Protein 3IIJ (pdb70)

Nearest PDB structures (foldseek):
  3iim-assembly1_A  TM=1.005E+00  e=6.745E-36  Homo sapiens
  1rkb-assembly1_A  TM=9.953E-01  e=6.250E-35  Homo sapiens
  5jzv-assembly1_A  TM=9.931E-01  e=3.267E-34  Homo sapiens
  1y63-assembly1_A  TM=8.849E-01  e=3.187E-17  Leishmania major strain Friedlin
  4cvn-assembly3_A  TM=8.464E-01  e=2.204E-13  Pyrococcus abyssi GE5

Organism: Homo sapiens (NCBI:txid9606)

Radius of gyration: 16.18 Å; Cα contacts (8 Å, |Δi|>4): 258; chains: 1; bounding box: 42×39×41 Å

Sequence (175 aa):
PEFMLLPNILLTGTPGVGKTTLGKELASKSGLKYINVGDLAREEQLYDGYDEEYDCPILDEDRVVDELDNQMREGGVIVDYHGCDFFPERWFHIVFVLRTDTNVLYERLETRGYNEKKLTDNIQCEIIFQVLYEEEATASYKEEIVHQLPSNKPEELENNVDQQILKWIEQWIKDHNS

Foldseek 3Di:
DPPFAFFEEEEEEFPQLQQVVLQVLLCVVPVFAEEELVVVCVVVVQFDDADDQLGGTHGNLVVSQVVCVVVLVRHRYYYYDHADQSHDQVSHPAYEYEAEDLVQSLVRVVVVVDDPSNSVVRSVCRVVVVSLVRDVVRYPPVRYYYAYRYDVVSSVVSSVVVSVVRVVVRVVRPD

GO terms:
  GO:0004017 AMP kinase activity (F, EXP)
  GO:0005654 nucleoplasm (C, TAS)
  GO:0015949 nucleobase-containing small molecule interconversion (P, TAS)
  GO:0050145 nucleoside monophosphate kinase activity (F, TAS)
  GO:0005515 protein binding (F, IPI)
  GO:0016607 nuclear speck (C, IDA)
  GO:0005654 nucleoplasm (C, IDA)
  GO:0015030 Cajal body (C, IDA)
  GO:0004017 AMP kinase activity (F, IDA)
  GO:0016020 membrane (C, HDA)

CATH classification: 3.40.50.300

Structure (mmCIF, N/CA/C/O backbone):
data_3IIJ
#
_entry.id   3IIJ
#
_cell.length_a   99.144
_cell.length_b   99.144
_cell.length_c   57.838
_cell.angle_alpha   90.00
_cell.angle_beta   90.00
_cell.angle_gamma   120.00
#
_symmetry.space_group_name_H-M   'P 61'
#
loop_
_entity.id
_entity.type
_entity.pdbx_description
1 polymer 'Coilin-interacting nuclear ATPase protein'
2 non-polymer "ADENOSINE-5'-DIPHOSPHATE"
3 non-polymer 'SULFATE ION'
4 water water
#
loop_
_atom_site.group_PDB
_atom_site.id
_atom_site.type_symbol
_atom_site.label_atom_id
_atom_site.label_alt_id
_atom_site.label_comp_id
_atom_site.label_asym_id
_atom_site.label_entity_id
_atom_site.label_seq_id
_atom_site.pdbx_PDB_ins_code
_atom_site.Cartn_x
_atom_site.Cartn_y
_atom_site.Cartn_z
_atom_site.occupancy
_atom_site.B_iso_or_equiv
_atom_site.auth_seq_id
_atom_site.auth_comp_id
_atom_site.auth_asym_id
_atom_site.auth_atom_id
_atom_site.pdbx_PDB_model_num
ATOM 1 N N . PRO A 1 6 ? 12.273 -59.928 4.534 1.00 28.06 -2 PRO A N 1
ATOM 2 C CA . PRO A 1 6 ? 13.152 -59.145 5.398 1.00 28.14 -2 PRO A CA 1
ATOM 3 C C . PRO A 1 6 ? 12.418 -58.036 6.155 1.00 28.05 -2 PRO A C 1
ATOM 4 O O . PRO A 1 6 ? 13.052 -57.265 6.884 1.00 28.24 -2 PRO A O 1
ATOM 8 N N . GLU A 1 7 ? 11.096 -57.973 5.987 1.00 27.78 -1 GLU A N 1
ATOM 9 C CA . GLU A 1 7 ? 10.270 -56.955 6.633 1.00 27.48 -1 GLU A CA 1
ATOM 10 C C . GLU A 1 7 ? 10.436 -56.993 8.156 1.00 26.83 -1 GLU A C 1
ATOM 11 O O . GLU A 1 7 ? 10.426 -58.064 8.770 1.00 27.07 -1 GLU A O 1
ATOM 17 N N . PHE A 1 8 ? 10.614 -55.813 8.744 1.00 25.73 0 PHE A N 1
ATOM 18 C CA . PHE A 1 8 ? 10.814 -55.652 10.191 1.00 24.57 0 PHE A CA 1
ATOM 19 C C . PHE A 1 8 ? 11.999 -56.444 10.775 1.00 23.34 0 PHE A C 1
ATOM 20 O O . PHE A 1 8 ? 11.935 -56.924 11.909 1.00 23.11 0 PHE A O 1
ATOM 28 N N . MET A 1 9 ? 13.068 -56.593 9.992 1.00 21.57 1 MET A N 1
ATOM 29 C CA . MET A 1 9 ? 14.342 -57.073 10.516 1.00 20.01 1 MET A CA 1
ATOM 30 C C . MET A 1 9 ? 15.365 -55.946 10.406 1.00 18.48 1 MET A C 1
ATOM 31 O O . MET A 1 9 ? 15.487 -55.316 9.355 1.00 17.69 1 MET A O 1
ATOM 36 N N . LEU A 1 10 ? 16.076 -55.676 11.496 1.00 16.63 2 LEU A N 1
ATOM 37 C CA . LEU A 1 10 ? 17.224 -54.775 11.441 1.00 15.77 2 LEU A CA 1
ATOM 38 C C . LEU A 1 10 ? 18.328 -55.462 10.669 1.00 14.83 2 LEU A C 1
ATOM 39 O O . LEU A 1 10 ? 18.701 -56.586 10.998 1.00 14.07 2 LEU A O 1
ATOM 44 N N . LEU A 1 11 ? 18.873 -54.772 9.667 1.00 14.60 3 LEU A N 1
ATOM 45 C CA . LEU A 1 11 ? 19.922 -55.340 8.829 1.00 14.24 3 LEU A CA 1
ATOM 46 C C . LEU A 1 11 ? 21.171 -54.460 8.848 1.00 13.97 3 LEU A C 1
ATOM 47 O O . LEU A 1 11 ? 21.054 -53.239 8.975 1.00 13.61 3 LEU A O 1
ATOM 52 N N . PRO A 1 12 ? 22.362 -55.077 8.723 1.00 13.80 4 PRO A N 1
ATOM 53 C CA . PRO A 1 12 ? 23.594 -54.309 8.826 1.00 13.84 4 PRO A CA 1
ATOM 54 C C . PRO A 1 12 ? 23.950 -53.618 7.511 1.00 13.24 4 PRO A C 1
ATOM 55 O O . PRO A 1 12 ? 23.415 -53.976 6.465 1.00 13.46 4 PRO A O 1
ATOM 59 N N . ASN A 1 13 ? 24.840 -52.632 7.584 1.00 12.98 5 ASN A N 1
ATOM 60 C CA . ASN A 1 13 ? 25.487 -52.068 6.402 1.00 12.48 5 ASN A CA 1
ATOM 61 C C . ASN A 1 13 ? 26.968 -52.414 6.385 1.00 12.44 5 ASN A C 1
ATOM 62 O O . ASN A 1 13 ? 27.631 -52.361 7.421 1.00 12.65 5 ASN A O 1
ATOM 67 N N . ILE A 1 14 ? 27.478 -52.734 5.202 1.00 11.76 6 ILE A N 1
ATOM 68 C CA . ILE A 1 14 ? 28.856 -53.215 5.021 1.00 11.79 6 ILE A CA 1
ATOM 69 C C . ILE A 1 14 ? 29.543 -52.344 3.989 1.00 11.66 6 ILE A C 1
ATOM 70 O O . ILE A 1 14 ? 28.964 -52.071 2.937 1.00 12.14 6 ILE A O 1
ATOM 75 N N . LEU A 1 15 ? 30.769 -51.907 4.286 1.00 11.15 7 LEU A N 1
ATOM 76 C CA . LEU A 1 15 ? 31.579 -51.202 3.301 1.00 11.74 7 LEU A CA 1
ATOM 77 C C . LEU A 1 15 ? 32.649 -52.132 2.769 1.00 12.13 7 LEU A C 1
ATOM 78 O O . LEU A 1 15 ? 33.346 -52.783 3.540 1.00 12.84 7 LEU A O 1
ATOM 83 N N . LEU A 1 16 ? 32.753 -52.201 1.445 1.00 11.98 8 LEU A N 1
ATOM 84 C CA . LEU A 1 16 ? 33.856 -52.902 0.782 1.00 11.77 8 LEU A CA 1
ATOM 85 C C . LEU A 1 16 ? 34.692 -51.832 0.132 1.00 12.28 8 LEU A C 1
ATOM 86 O O . LEU A 1 16 ? 34.220 -51.112 -0.762 1.00 12.39 8 LEU A O 1
ATOM 91 N N . THR A 1 17 ? 35.928 -51.702 0.602 1.00 11.54 9 THR A N 1
ATOM 92 C CA . THR A 1 17 ? 36.835 -50.721 0.026 1.00 12.58 9 THR A CA 1
ATOM 93 C C . THR A 1 17 ? 38.176 -51.364 -0.338 1.00 12.30 9 THR A C 1
ATOM 94 O O . THR A 1 17 ? 38.350 -52.577 -0.191 1.00 13.21 9 THR A O 1
ATOM 98 N N . GLY A 1 18 ? 39.086 -50.563 -0.876 1.00 12.88 10 GLY A N 1
ATOM 99 C CA . GLY A 1 18 ? 40.333 -51.090 -1.418 1.00 12.60 10 GLY A CA 1
ATOM 100 C C . GLY A 1 18 ? 40.574 -50.531 -2.799 1.00 12.56 10 GLY A C 1
ATOM 101 O O . GLY A 1 18 ? 39.664 -49.997 -3.443 1.00 12.42 10 GLY A O 1
ATOM 102 N N . THR A 1 19 ? 41.816 -50.666 -3.251 1.00 12.77 11 THR A N 1
ATOM 103 C CA . THR A 1 19 ? 42.273 -50.161 -4.540 1.00 12.61 11 THR A CA 1
ATOM 104 C C . THR A 1 19 ? 41.414 -50.712 -5.688 1.00 12.99 11 THR A C 1
ATOM 105 O O . THR A 1 19 ? 40.944 -51.856 -5.618 1.00 12.78 11 THR A O 1
ATOM 109 N N . PRO A 1 20 ? 41.191 -49.905 -6.746 1.00 13.18 12 PRO A N 1
ATOM 110 C CA . PRO A 1 20 ? 40.528 -50.481 -7.915 1.00 13.76 12 PRO A CA 1
ATOM 111 C C . PRO A 1 20 ? 41.229 -51.754 -8.374 1.00 13.75 12 PRO A C 1
ATOM 112 O O . PRO A 1 20 ? 42.472 -51.817 -8.366 1.00 13.54 12 PRO A O 1
ATOM 116 N N . GLY A 1 21 ? 40.432 -52.766 -8.720 1.00 13.70 13 GLY A N 1
ATOM 117 C CA . GLY A 1 21 ? 40.948 -54.055 -9.184 1.00 13.41 13 GLY A CA 1
ATOM 118 C C . GLY A 1 21 ? 41.068 -55.169 -8.157 1.00 13.98 13 GLY A C 1
ATOM 119 O O . GLY A 1 21 ? 41.287 -56.327 -8.536 1.00 14.39 13 GLY A O 1
ATOM 120 N N . VAL A 1 22 ? 40.938 -54.843 -6.865 1.00 13.38 14 VAL A N 1
ATOM 121 C CA . VAL A 1 22 ? 41.126 -55.861 -5.814 1.00 13.55 14 VAL A CA 1
ATOM 122 C C . VAL A 1 22 ? 40.007 -56.902 -5.726 1.00 13.74 14 VAL A C 1
ATOM 123 O O . VAL A 1 22 ? 40.235 -58.004 -5.237 1.00 14.15 14 VAL A O 1
ATOM 127 N N . GLY A 1 23 ? 38.808 -56.543 -6.180 1.00 13.52 15 GLY A N 1
ATOM 128 C CA . GLY A 1 23 ? 37.694 -57.490 -6.221 1.00 13.50 15 GLY A CA 1
ATOM 129 C C . GLY A 1 23 ? 36.430 -57.078 -5.492 1.00 13.48 15 GLY A C 1
ATOM 130 O O . GLY A 1 23 ? 35.606 -57.933 -5.143 1.00 13.30 15 GLY A O 1
ATOM 131 N N . LYS A 1 24 ? 36.268 -55.780 -5.245 1.00 13.23 16 LYS A N 1
ATOM 132 C CA . LYS A 1 24 ? 35.115 -55.295 -4.475 1.00 13.26 16 LYS A CA 1
ATOM 133 C C . LYS A 1 24 ? 33.765 -55.597 -5.147 1.00 13.34 16 LYS A C 1
ATOM 134 O O . LYS A 1 24 ? 32.833 -56.057 -4.494 1.00 13.04 16 LYS A O 1
ATOM 140 N N . THR A 1 25 ? 33.662 -55.330 -6.443 1.00 13.38 17 THR A N 1
ATOM 141 C CA . THR A 1 25 ? 32.392 -55.521 -7.152 1.00 13.77 17 THR A CA 1
ATOM 142 C C . THR A 1 25 ? 32.030 -57.001 -7.231 1.00 13.99 17 THR A C 1
ATOM 143 O O . THR A 1 25 ? 30.872 -57.387 -6.995 1.00 13.89 17 THR A O 1
ATOM 147 N N . THR A 1 26 ? 33.030 -57.828 -7.529 1.00 14.00 18 THR A N 1
ATOM 148 C CA . THR A 1 26 ? 32.836 -59.274 -7.583 1.00 14.52 18 THR A CA 1
ATOM 149 C C . THR A 1 26 ? 32.287 -59.799 -6.258 1.00 14.35 18 THR A C 1
ATOM 150 O O . THR A 1 26 ? 31.289 -60.534 -6.230 1.00 14.32 18 THR A O 1
ATOM 154 N N . LEU A 1 27 ? 32.929 -59.395 -5.163 1.00 14.03 19 LEU A N 1
ATOM 155 C CA . LEU A 1 27 ? 32.522 -59.831 -3.838 1.00 14.10 19 LEU A CA 1
ATOM 156 C C . LEU A 1 27 ? 31.159 -59.271 -3.440 1.00 14.32 19 LEU A C 1
ATOM 157 O O . LEU A 1 27 ? 30.302 -60.008 -2.933 1.00 14.28 19 LEU A O 1
ATOM 162 N N . GLY A 1 28 ? 30.961 -57.978 -3.669 1.00 14.49 20 GLY A N 1
ATOM 163 C CA . GLY A 1 28 ? 29.706 -57.316 -3.290 1.00 15.66 20 GLY A CA 1
ATOM 164 C C . GLY A 1 28 ? 28.489 -57.889 -3.993 1.00 16.03 20 GLY A C 1
ATOM 165 O O . GLY A 1 28 ? 27.434 -58.056 -3.379 1.00 15.72 20 GLY A O 1
ATOM 166 N N . LYS A 1 29 ? 28.628 -58.178 -5.287 1.00 17.10 21 LYS A N 1
ATOM 167 C CA . LYS A 1 29 ? 27.511 -58.729 -6.064 1.00 17.85 21 LYS A CA 1
ATOM 168 C C . LYS A 1 29 ? 27.173 -60.146 -5.624 1.00 18.56 21 LYS A C 1
ATOM 169 O O . LYS A 1 29 ? 25.996 -60.522 -5.575 1.00 18.88 21 LYS A O 1
ATOM 175 N N . GLU A 1 30 ? 28.202 -60.923 -5.293 1.00 19.21 22 GLU A N 1
ATOM 176 C CA . GLU A 1 30 ? 27.995 -62.271 -4.790 1.00 19.91 22 GLU A CA 1
ATOM 177 C C . GLU A 1 30 ? 27.318 -62.231 -3.414 1.00 20.00 22 GLU A C 1
ATOM 178 O O . GLU A 1 30 ? 26.345 -62.958 -3.172 1.00 19.95 22 GLU A O 1
ATOM 184 N N . LEU A 1 31 ? 27.797 -61.346 -2.538 1.00 19.82 23 LEU A N 1
ATOM 185 C CA . LEU A 1 31 ? 27.177 -61.142 -1.230 1.00 19.78 23 LEU A CA 1
ATOM 186 C C . LEU A 1 31 ? 25.712 -60.747 -1.319 1.00 19.66 23 LEU A C 1
ATOM 187 O O . LEU A 1 31 ? 24.887 -61.287 -0.573 1.00 20.13 23 LEU A O 1
ATOM 192 N N . ALA A 1 32 ? 25.386 -59.828 -2.231 1.00 19.29 24 ALA A N 1
ATOM 193 C CA . ALA A 1 32 ? 23.998 -59.386 -2.427 1.00 19.42 24 ALA A CA 1
ATOM 194 C C . ALA A 1 32 ? 23.094 -60.536 -2.868 1.00 19.51 24 ALA A C 1
ATOM 195 O O . ALA A 1 32 ? 21.991 -60.718 -2.337 1.00 19.77 24 ALA A O 1
ATOM 197 N N . SER A 1 33 ? 23.565 -61.318 -3.836 1.00 19.54 25 SER A N 1
ATOM 198 C CA . SER A 1 33 ? 22.792 -62.457 -4.336 1.00 19.70 25 SER A CA 1
ATOM 199 C C . SER A 1 33 ? 22.514 -63.470 -3.231 1.00 19.53 25 SER A C 1
ATOM 200 O O . SER A 1 33 ? 21.423 -64.056 -3.161 1.00 19.32 25 SER A O 1
ATOM 204 N N . LYS A 1 34 ? 23.504 -63.662 -2.366 1.00 19.07 26 LYS A N 1
ATOM 205 C CA . LYS A 1 34 ? 23.469 -64.735 -1.381 1.00 19.51 26 LYS A CA 1
ATOM 206 C C . LYS A 1 34 ? 22.937 -64.309 -0.013 1.00 19.99 26 LYS A C 1
ATOM 207 O O . LYS A 1 34 ? 22.807 -65.143 0.883 1.00 20.60 26 LYS A O 1
ATOM 213 N N . SER A 1 35 ? 22.616 -63.022 0.138 1.00 19.75 27 SER A N 1
ATOM 214 C CA . SER A 1 35 ? 22.096 -62.497 1.410 1.00 19.56 27 SER A CA 1
ATOM 215 C C . SER A 1 35 ? 20.788 -61.726 1.262 1.00 19.39 27 SER A C 1
ATOM 216 O O . SER A 1 35 ? 20.067 -61.530 2.240 1.00 19.69 27 SER A O 1
ATOM 219 N N . GLY A 1 36 ? 20.505 -61.264 0.049 1.00 19.33 28 GLY A N 1
ATOM 220 C CA . GLY A 1 36 ? 19.360 -60.394 -0.194 1.00 19.60 28 GLY A CA 1
ATOM 221 C C . GLY A 1 36 ? 19.610 -58.941 0.191 1.00 19.58 28 GLY A C 1
ATOM 222 O O . GLY A 1 36 ? 18.724 -58.097 0.036 1.00 19.47 28 GLY A O 1
ATOM 223 N N . LEU A 1 37 ? 20.807 -58.633 0.695 1.00 19.75 29 LEU A N 1
ATOM 224 C CA . LEU A 1 37 ? 21.153 -57.234 0.967 1.00 19.78 29 LEU A CA 1
ATOM 225 C C . LEU A 1 37 ? 21.319 -56.525 -0.364 1.00 19.44 29 LEU A C 1
ATOM 226 O O . LEU A 1 37 ? 21.534 -57.175 -1.394 1.00 19.64 29 LEU A O 1
ATOM 231 N N . LYS A 1 38 ? 21.179 -55.205 -0.348 1.00 19.19 30 LYS A N 1
ATOM 232 C CA . LYS A 1 38 ? 21.269 -54.404 -1.559 1.00 19.30 30 LYS A CA 1
ATOM 233 C C . LYS A 1 38 ? 22.713 -54.028 -1.830 1.00 18.93 30 LYS A C 1
ATOM 234 O O . LYS A 1 38 ? 23.390 -53.523 -0.945 1.00 18.78 30 LYS A O 1
ATOM 240 N N . TYR A 1 39 ? 23.172 -54.279 -3.052 1.00 18.01 31 TYR A N 1
ATOM 241 C CA . TYR A 1 39 ? 24.522 -53.909 -3.433 1.00 17.78 31 TYR A CA 1
ATOM 242 C C . TYR A 1 39 ? 24.506 -52.562 -4.139 1.00 17.72 31 TYR A C 1
ATOM 243 O O . TYR A 1 39 ? 23.695 -52.338 -5.058 1.00 17.33 31 TYR A O 1
ATOM 252 N N . ILE A 1 40 ? 25.402 -51.671 -3.719 1.00 17.46 32 ILE A N 1
ATOM 253 C CA . ILE A 1 40 ? 25.555 -50.379 -4.370 1.00 17.75 32 ILE A CA 1
ATOM 254 C C . ILE A 1 40 ? 27.009 -50.135 -4.769 1.00 17.71 32 ILE A C 1
ATOM 255 O O . ILE A 1 40 ? 27.903 -50.083 -3.919 1.00 18.04 32 ILE A O 1
ATOM 260 N N . ASN A 1 41 ? 27.224 -49.984 -6.074 1.00 17.70 33 ASN A N 1
ATOM 261 C CA . ASN A 1 41 ? 28.515 -49.556 -6.598 1.00 17.31 33 ASN A CA 1
ATOM 262 C C . ASN A 1 41 ? 28.486 -48.033 -6.671 1.00 17.67 33 ASN A C 1
ATOM 263 O O . ASN A 1 41 ? 27.693 -47.458 -7.424 1.00 17.29 33 ASN A O 1
ATOM 268 N N . VAL A 1 42 ? 29.326 -47.376 -5.873 1.00 17.01 34 VAL A N 1
ATOM 269 C CA . VAL A 1 42 ? 29.263 -45.915 -5.745 1.00 17.36 34 VAL A CA 1
ATOM 270 C C . VAL A 1 42 ? 29.601 -45.222 -7.064 1.00 17.73 34 VAL A C 1
ATOM 271 O O . VAL A 1 42 ? 28.945 -44.245 -7.444 1.00 17.47 34 VAL A O 1
ATOM 275 N N . GLY A 1 43 ? 30.606 -45.739 -7.770 1.00 17.78 35 GLY A N 1
ATOM 276 C CA . GLY A 1 43 ? 30.944 -45.207 -9.095 1.00 18.32 35 GLY A CA 1
ATOM 277 C C . GLY A 1 43 ? 29.779 -45.313 -10.070 1.00 18.50 35 GLY A C 1
ATOM 278 O O . GLY A 1 43 ? 29.475 -44.362 -10.800 1.00 19.24 35 GLY A O 1
ATOM 279 N N . ASP A 1 44 ? 29.112 -46.464 -10.072 1.00 18.59 36 ASP A N 1
ATOM 280 C CA . ASP A 1 44 ? 27.959 -46.680 -10.948 1.00 18.55 36 ASP A CA 1
ATOM 281 C C . ASP A 1 44 ? 26.804 -45.764 -10.577 1.00 18.40 36 ASP A C 1
ATOM 282 O O . ASP A 1 44 ? 26.113 -45.247 -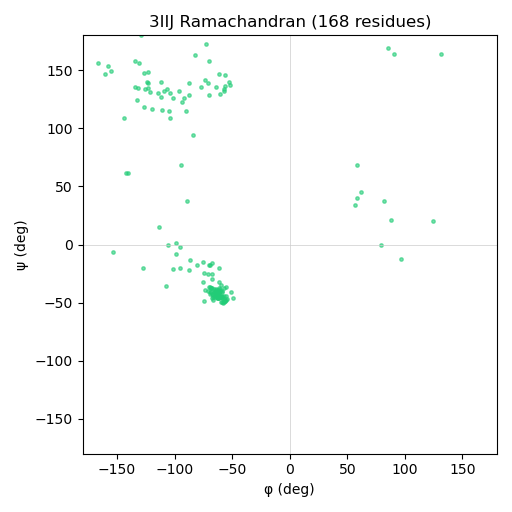11.446 1.00 18.02 36 ASP A O 1
ATOM 287 N N . LEU A 1 45 ? 26.591 -45.579 -9.275 1.00 18.27 37 LEU A N 1
ATOM 288 C CA . LEU A 1 45 ? 25.539 -44.696 -8.777 1.00 18.79 37 LEU A CA 1
ATOM 289 C C . LEU A 1 45 ? 25.779 -43.256 -9.203 1.00 18.87 37 LEU A C 1
ATOM 290 O O . LEU A 1 45 ? 24.857 -42.572 -9.657 1.00 19.65 37 LEU A O 1
ATOM 295 N N . ALA A 1 46 ? 27.018 -42.797 -9.068 1.00 18.94 38 ALA A N 1
ATOM 296 C CA . ALA A 1 46 ? 27.379 -41.448 -9.479 1.00 19.56 38 ALA A CA 1
ATOM 297 C C . ALA A 1 46 ? 27.159 -41.254 -10.979 1.00 19.98 38 ALA A C 1
ATOM 298 O O . ALA A 1 46 ? 26.723 -40.182 -11.408 1.00 20.45 38 ALA A O 1
ATOM 300 N N . ARG A 1 47 ? 27.447 -42.294 -11.761 1.00 20.18 39 ARG A N 1
ATOM 301 C CA . ARG A 1 47 ? 27.246 -42.271 -13.218 1.00 21.19 39 ARG A CA 1
ATOM 302 C C . ARG A 1 47 ? 25.756 -42.187 -13.554 1.00 21.44 39 ARG A C 1
ATOM 303 O O . ARG A 1 47 ? 25.337 -41.361 -14.382 1.00 21.01 39 ARG A O 1
ATOM 311 N N . GLU A 1 48 ? 24.968 -43.041 -12.908 1.00 21.68 40 GLU A N 1
ATOM 312 C CA . GLU A 1 48 ? 23.524 -43.116 -13.157 1.00 22.60 40 GLU A CA 1
ATOM 313 C C . GLU A 1 48 ? 22.796 -41.833 -12.759 1.00 22.69 40 GLU A C 1
ATOM 314 O O . GLU A 1 48 ? 21.891 -41.365 -13.473 1.00 22.52 40 GLU A O 1
ATOM 320 N N . GLU A 1 49 ? 23.195 -41.267 -11.625 1.00 22.66 41 GLU A N 1
ATOM 321 C CA . GLU A 1 49 ? 22.532 -40.088 -11.070 1.00 23.09 41 GLU A CA 1
ATOM 322 C C . GLU A 1 49 ? 23.274 -38.788 -11.395 1.00 23.03 41 GLU A C 1
ATOM 323 O O . GLU A 1 49 ? 22.832 -37.701 -11.006 1.00 23.43 41 GLU A O 1
ATOM 329 N N . GLN A 1 50 ? 24.377 -38.916 -12.134 1.00 23.01 42 GLN A N 1
ATOM 330 C CA . GLN A 1 50 ? 25.139 -37.771 -12.654 1.00 22.95 42 GLN A CA 1
ATOM 331 C C . GLN A 1 50 ? 25.703 -36.908 -11.522 1.00 22.91 42 GLN A C 1
ATOM 332 O O . GLN A 1 50 ? 25.646 -35.675 -11.570 1.00 23.36 42 GLN A O 1
ATOM 338 N N . LEU A 1 51 ? 26.280 -37.565 -10.517 1.00 22.46 43 LEU A N 1
ATOM 339 C CA . LEU A 1 51 ? 26.775 -36.873 -9.329 1.00 22.47 43 LEU A CA 1
ATOM 340 C C . LEU A 1 51 ? 28.257 -36.543 -9.463 1.00 22.62 43 LEU A C 1
ATOM 341 O O . LEU A 1 51 ? 29.108 -37.096 -8.754 1.00 23.42 43 LEU A O 1
ATOM 346 N N . TYR A 1 52 ? 28.559 -35.634 -10.379 1.00 23.02 44 TYR A N 1
ATOM 347 C CA . TYR A 1 52 ? 29.931 -35.209 -10.610 1.00 23.28 44 TYR A CA 1
ATOM 348 C C . TYR A 1 52 ? 30.023 -33.697 -10.521 1.00 23.34 44 TYR A C 1
ATOM 349 O O . TYR A 1 52 ? 29.070 -32.991 -10.869 1.00 22.25 44 TYR A O 1
ATOM 358 N N . ASP A 1 53 ? 31.170 -33.211 -10.058 1.00 23.58 45 ASP A N 1
ATOM 359 C CA . ASP A 1 53 ? 31.462 -31.783 -10.059 1.00 24.68 45 ASP A CA 1
ATOM 360 C C . ASP A 1 53 ? 32.945 -31.565 -10.352 1.00 25.37 45 ASP A C 1
ATOM 361 O O . ASP A 1 53 ? 33.807 -31.848 -9.514 1.00 25.40 45 ASP A O 1
ATOM 366 N N . GLY A 1 54 ? 33.232 -31.055 -11.545 1.00 26.06 46 GLY A N 1
ATOM 367 C CA . GLY A 1 54 ? 34.597 -30.769 -11.956 1.00 26.95 46 GLY A CA 1
ATOM 368 C C . GLY A 1 54 ? 35.264 -31.935 -12.656 1.00 27.72 46 GLY A C 1
ATOM 369 O O . GLY A 1 54 ? 34.789 -33.071 -12.587 1.00 27.43 46 GLY A O 1
ATOM 370 N N . TYR A 1 55 ? 36.365 -31.632 -13.338 1.00 28.50 47 TYR A N 1
ATOM 371 C CA . TYR A 1 55 ? 37.175 -32.617 -14.049 1.00 29.62 47 TYR A CA 1
ATOM 372 C C . TYR A 1 55 ? 38.613 -32.547 -13.547 1.00 30.02 47 TYR A C 1
ATOM 373 O O . TYR A 1 55 ? 39.145 -31.455 -13.319 1.00 30.28 47 TYR A O 1
ATOM 382 N N . ASP A 1 56 ? 39.240 -33.710 -13.381 1.00 30.71 48 ASP A N 1
ATOM 383 C CA . ASP A 1 56 ? 40.634 -33.783 -12.943 1.00 31.12 48 ASP A CA 1
ATOM 384 C C . ASP A 1 56 ? 41.575 -33.873 -14.144 1.00 31.43 48 ASP A C 1
ATOM 385 O O . ASP A 1 56 ? 41.465 -34.788 -14.964 1.00 31.42 48 ASP A O 1
ATOM 390 N N . GLU A 1 57 ? 42.502 -32.920 -14.228 1.00 31.79 49 GLU A N 1
ATOM 391 C CA . GLU A 1 57 ? 43.416 -32.801 -15.367 1.00 32.21 49 GLU A CA 1
ATOM 392 C C . GLU A 1 57 ? 44.456 -33.925 -15.454 1.00 32.42 49 GLU A C 1
ATOM 393 O O . GLU A 1 57 ? 44.758 -34.411 -16.548 1.00 32.41 49 GLU A O 1
ATOM 399 N N . GLU A 1 58 ? 45.002 -34.323 -14.305 1.00 32.63 50 GLU A N 1
ATOM 400 C CA . GLU A 1 58 ? 46.097 -35.295 -14.254 1.00 32.77 50 GLU A CA 1
ATOM 401 C C . GLU A 1 58 ? 45.646 -36.734 -14.528 1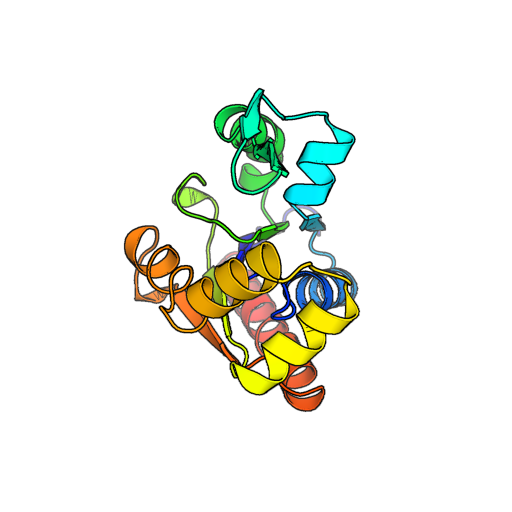.00 32.85 50 GLU A C 1
ATOM 402 O O . GLU A 1 58 ? 46.261 -37.436 -15.336 1.00 32.86 50 GLU A O 1
ATOM 408 N N . TYR A 1 59 ? 44.582 -37.162 -13.850 1.00 32.92 51 TYR A N 1
ATOM 409 C CA . TYR A 1 59 ? 44.077 -38.533 -13.960 1.00 33.01 51 TYR A CA 1
ATOM 410 C C . TYR A 1 59 ? 43.088 -38.715 -15.117 1.00 32.75 51 TYR A C 1
ATOM 411 O O . TYR A 1 59 ? 42.769 -39.848 -15.490 1.00 32.79 51 TYR A O 1
ATOM 420 N N . ASP A 1 60 ? 42.614 -37.598 -15.673 1.00 32.32 52 ASP A N 1
ATOM 421 C CA . ASP A 1 60 ? 41.617 -37.582 -16.755 1.00 31.87 52 ASP A CA 1
ATOM 422 C C . ASP A 1 60 ? 40.314 -38.286 -16.371 1.00 31.58 52 ASP A C 1
ATOM 423 O O . ASP A 1 60 ? 39.982 -39.347 -16.909 1.00 31.66 52 ASP A O 1
ATOM 428 N N . CYS A 1 61 ? 39.584 -37.681 -15.437 1.00 31.12 53 CYS A N 1
ATOM 429 C CA . CYS A 1 61 ? 38.326 -38.233 -14.943 1.00 30.60 53 CYS A CA 1
ATOM 430 C C . CYS A 1 61 ? 37.476 -37.158 -14.273 1.00 29.82 53 CYS A C 1
ATOM 431 O O . CYS A 1 61 ? 38.019 -36.233 -13.660 1.00 29.87 53 CYS A O 1
ATOM 434 N N . PRO A 1 62 ? 36.140 -37.274 -14.391 1.00 28.96 54 PRO A N 1
ATOM 435 C CA . PRO A 1 62 ? 35.236 -36.412 -13.626 1.00 28.28 54 PRO A CA 1
ATOM 436 C C . PRO A 1 62 ? 35.421 -36.626 -12.126 1.00 27.57 54 PRO A C 1
ATOM 437 O O . PRO A 1 62 ? 35.733 -37.737 -11.690 1.00 27.62 54 PRO A O 1
ATOM 441 N N . ILE A 1 63 ? 35.253 -35.559 -11.353 1.00 26.72 55 ILE A N 1
ATOM 442 C CA . ILE A 1 63 ? 35.427 -35.617 -9.909 1.00 25.79 55 ILE A CA 1
ATOM 443 C C . ILE A 1 63 ? 34.083 -35.916 -9.246 1.00 24.96 55 ILE A C 1
ATOM 444 O O . ILE A 1 63 ? 33.085 -35.222 -9.484 1.00 24.47 55 ILE A O 1
ATOM 449 N N . LEU A 1 64 ? 34.073 -36.966 -8.429 1.00 24.00 56 LEU A N 1
ATOM 450 C CA . LEU A 1 64 ? 32.896 -37.375 -7.676 1.00 23.36 56 LEU A CA 1
ATOM 451 C C . LEU A 1 64 ? 32.461 -36.264 -6.730 1.00 23.19 56 LEU A C 1
ATOM 452 O O . LEU A 1 64 ? 33.278 -35.714 -5.983 1.00 23.29 56 LEU A O 1
ATOM 457 N N . ASP A 1 65 ? 31.176 -35.932 -6.787 1.00 22.66 57 ASP A N 1
ATOM 458 C CA . ASP A 1 65 ? 30.578 -34.965 -5.876 1.00 22.67 57 ASP A CA 1
ATOM 459 C C . ASP A 1 65 ? 30.206 -35.715 -4.605 1.00 22.67 57 ASP A C 1
ATOM 460 O O . ASP A 1 65 ? 29.136 -36.322 -4.512 1.00 22.51 57 ASP A O 1
ATOM 465 N N . GLU A 1 66 ? 31.109 -35.681 -3.630 1.00 22.64 58 GLU A N 1
ATOM 466 C CA . GLU A 1 66 ? 30.960 -36.511 -2.436 1.00 23.18 58 GLU A CA 1
ATOM 467 C C . GLU A 1 66 ? 29.726 -36.164 -1.607 1.00 23.49 58 GLU A C 1
ATOM 468 O O . GLU A 1 66 ? 29.033 -37.063 -1.121 1.00 23.23 58 GLU A O 1
ATOM 474 N N . ASP A 1 67 ? 29.451 -34.868 -1.461 1.00 23.44 59 ASP A N 1
ATOM 475 C CA . ASP A 1 67 ? 28.297 -34.422 -0.680 1.00 23.64 59 ASP A CA 1
ATOM 476 C C . ASP A 1 67 ? 26.999 -34.935 -1.291 1.00 23.14 59 ASP A C 1
ATOM 477 O O . ASP A 1 67 ? 26.107 -35.388 -0.574 1.00 23.02 59 ASP A O 1
ATOM 482 N N . ARG A 1 68 ? 26.908 -34.877 -2.618 1.00 22.71 60 ARG A N 1
ATOM 483 C CA . ARG A 1 68 ? 25.708 -35.336 -3.316 1.00 22.41 60 ARG A CA 1
ATOM 484 C C . ARG A 1 68 ? 25.552 -36.853 -3.257 1.00 21.93 60 ARG A C 1
ATOM 485 O O . ARG A 1 68 ? 24.433 -37.349 -3.162 1.00 21.80 60 ARG A O 1
ATOM 493 N N . VAL A 1 69 ? 26.667 -37.583 -3.317 1.00 21.60 61 VAL A N 1
ATOM 494 C CA . VAL A 1 69 ? 26.638 -39.043 -3.121 1.00 21.75 61 VAL A CA 1
ATOM 495 C C . VAL A 1 69 ? 26.094 -39.396 -1.736 1.00 21.33 61 VAL A C 1
ATOM 496 O O . VAL A 1 69 ? 25.246 -40.287 -1.604 1.00 21.38 61 VAL A O 1
ATOM 500 N N . VAL A 1 70 ? 26.573 -38.693 -0.711 1.00 20.85 62 VAL A N 1
ATOM 501 C CA . VAL A 1 70 ? 26.103 -38.929 0.659 1.00 20.98 62 VAL A CA 1
ATOM 502 C C . VAL A 1 70 ? 24.605 -38.623 0.763 1.00 21.05 62 VAL A C 1
ATOM 503 O O . VAL A 1 70 ? 23.842 -39.416 1.327 1.00 21.03 62 VAL A O 1
ATOM 507 N N . ASP A 1 71 ? 24.186 -37.491 0.194 1.00 21.23 63 ASP A N 1
ATOM 508 C CA . ASP A 1 71 ? 22.770 -37.119 0.188 1.00 21.82 63 ASP A CA 1
ATOM 509 C C . ASP A 1 71 ? 21.913 -38.152 -0.543 1.00 21.69 63 ASP A C 1
ATOM 510 O O . ASP A 1 71 ? 20.812 -38.474 -0.097 1.00 21.78 63 ASP A O 1
ATOM 515 N N . GLU A 1 72 ? 22.429 -38.672 -1.655 1.00 21.44 64 GLU A N 1
ATOM 516 C CA . GLU A 1 72 ? 21.696 -39.634 -2.476 1.00 21.55 64 GLU A CA 1
ATOM 517 C C . GLU A 1 72 ? 21.405 -40.921 -1.704 1.00 21.42 64 GLU A C 1
ATOM 518 O O . GLU A 1 72 ? 20.326 -41.500 -1.828 1.00 21.20 64 GLU A O 1
ATOM 524 N N . LEU A 1 73 ? 22.377 -41.347 -0.902 1.00 21.56 65 LEU A N 1
ATOM 525 C CA . LEU A 1 73 ? 22.336 -42.655 -0.248 1.00 21.70 65 LEU A CA 1
ATOM 526 C C . LEU A 1 73 ? 21.796 -42.657 1.167 1.00 21.95 65 LEU A C 1
ATOM 527 O O . LEU A 1 73 ? 21.404 -43.710 1.673 1.00 21.39 65 LEU A O 1
ATOM 532 N N . ASP A 1 74 ? 21.798 -41.496 1.813 1.00 22.06 66 ASP A N 1
ATOM 533 C CA . ASP A 1 74 ? 21.597 -41.454 3.261 1.00 22.77 66 ASP A CA 1
ATOM 534 C C . ASP A 1 74 ? 20.312 -42.132 3.743 1.00 22.65 66 ASP A C 1
ATOM 535 O O . ASP A 1 74 ? 20.345 -42.882 4.715 1.00 22.56 66 ASP A O 1
ATOM 540 N N . ASN A 1 75 ? 19.196 -41.884 3.062 1.00 23.03 67 ASN A N 1
ATOM 541 C CA . ASN A 1 75 ? 17.909 -42.459 3.472 1.00 23.45 67 ASN A CA 1
ATOM 542 C C . ASN A 1 75 ? 17.958 -43.985 3.466 1.00 23.10 67 ASN A C 1
ATOM 543 O O . ASN A 1 75 ? 17.519 -44.644 4.415 1.00 23.25 67 ASN A O 1
ATOM 548 N N . GLN A 1 76 ? 18.522 -44.534 2.399 1.00 22.48 68 GLN A N 1
ATOM 549 C CA . GLN A 1 76 ? 18.662 -45.973 2.256 1.00 22.09 68 GLN A CA 1
ATOM 550 C C . GLN A 1 76 ? 19.608 -46.556 3.303 1.00 21.06 68 GLN A C 1
ATOM 551 O O . GLN A 1 76 ? 19.355 -47.634 3.846 1.00 20.89 68 GLN A O 1
ATOM 557 N N . MET A 1 77 ? 20.704 -45.852 3.576 1.00 20.37 69 MET A N 1
ATOM 558 C CA . MET A 1 77 ? 21.653 -46.326 4.581 1.00 19.73 69 MET A CA 1
ATOM 559 C C . MET A 1 77 ? 21.009 -46.357 5.964 1.00 19.87 69 MET A C 1
ATOM 560 O O . MET A 1 77 ? 21.254 -47.272 6.744 1.00 19.20 69 MET A O 1
ATOM 565 N N . ARG A 1 78 ? 20.172 -45.363 6.257 1.00 20.47 70 ARG A N 1
ATOM 566 C CA . ARG A 1 78 ? 19.491 -45.314 7.552 1.00 21.20 70 ARG A CA 1
ATOM 567 C C . ARG A 1 78 ? 18.594 -46.529 7.760 1.00 21.13 70 ARG A C 1
ATOM 568 O O . ARG A 1 78 ? 18.429 -47.009 8.886 1.00 21.72 70 ARG A O 1
ATOM 576 N N . GLU A 1 79 ? 18.032 -47.035 6.667 1.00 20.85 71 GLU A N 1
ATOM 577 C CA . GLU A 1 79 ? 17.126 -48.178 6.733 1.00 21.11 71 GLU A CA 1
ATOM 578 C C . GLU A 1 79 ? 17.863 -49.507 6.838 1.00 20.15 71 GLU A C 1
ATOM 579 O O . GLU A 1 79 ? 17.276 -50.521 7.217 1.00 19.60 71 GLU A O 1
ATOM 585 N N . GLY A 1 80 ? 19.151 -49.502 6.496 1.00 19.24 72 GLY A N 1
ATOM 586 C CA . GLY A 1 80 ? 19.999 -50.673 6.704 1.00 18.49 72 GLY A CA 1
ATOM 587 C C . GLY A 1 80 ? 19.937 -51.692 5.584 1.00 17.75 72 GLY A C 1
ATOM 588 O O . GLY A 1 80 ? 19.077 -51.617 4.703 1.00 18.10 72 GLY A O 1
ATOM 589 N N . GLY A 1 81 ? 20.859 -52.651 5.627 1.00 16.75 73 GLY A N 1
ATOM 590 C CA . GLY A 1 81 ? 20.877 -53.761 4.678 1.00 16.15 73 GLY A CA 1
ATOM 591 C C . GLY A 1 81 ? 21.515 -53.423 3.348 1.00 15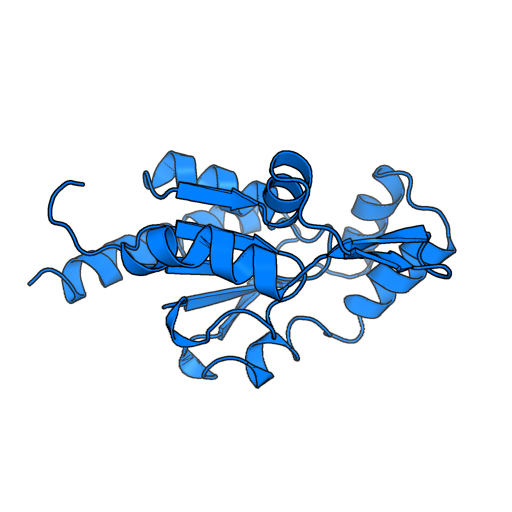.64 73 GLY A C 1
ATOM 592 O O . GLY A 1 81 ? 21.059 -53.899 2.301 1.00 15.56 73 GLY A O 1
ATOM 593 N N . VAL A 1 82 ? 22.575 -52.612 3.385 1.00 14.86 74 VAL A N 1
ATOM 594 C CA . VAL A 1 82 ? 23.242 -52.161 2.161 1.00 14.33 74 VAL A CA 1
ATOM 595 C C . VAL A 1 82 ? 24.729 -52.522 2.171 1.00 14.80 74 VAL A C 1
ATOM 596 O O . VAL A 1 82 ? 25.418 -52.316 3.177 1.00 14.66 74 VAL A O 1
ATOM 600 N N . ILE A 1 83 ? 25.200 -53.057 1.043 1.00 14.53 75 ILE A N 1
ATOM 601 C CA . ILE A 1 83 ? 26.618 -53.328 0.816 1.00 14.48 75 ILE A CA 1
ATOM 602 C C . ILE A 1 83 ? 27.120 -52.263 -0.143 1.00 14.36 75 ILE A C 1
ATOM 603 O O . ILE A 1 83 ? 26.666 -52.196 -1.293 1.00 15.08 75 ILE A O 1
ATOM 608 N N . VAL A 1 84 ? 28.033 -51.418 0.341 1.00 13.38 76 VAL A N 1
ATOM 609 C CA . VAL A 1 84 ? 28.529 -50.288 -0.448 1.00 13.11 76 VAL A CA 1
ATOM 610 C C . VAL A 1 84 ? 29.942 -50.600 -0.913 1.00 13.36 76 VAL A C 1
ATOM 611 O O . VAL A 1 84 ? 30.770 -51.044 -0.116 1.00 13.42 76 VAL A O 1
ATOM 615 N N . ASP A 1 85 ? 30.199 -50.348 -2.195 1.00 12.55 77 ASP A N 1
ATOM 616 C CA . ASP A 1 85 ? 31.483 -50.630 -2.836 1.00 13.50 77 ASP A CA 1
ATOM 617 C C . ASP A 1 85 ? 32.081 -49.326 -3.379 1.00 13.10 77 ASP A C 1
ATOM 618 O O . ASP A 1 85 ? 31.496 -48.681 -4.256 1.00 13.27 77 ASP A O 1
ATOM 623 N N . TYR A 1 86 ? 33.238 -48.921 -2.849 1.00 12.84 78 TYR A N 1
ATOM 624 C CA . TYR A 1 86 ? 33.962 -47.778 -3.429 1.00 13.45 78 TYR A CA 1
ATOM 625 C C . TYR A 1 86 ? 35.441 -47.799 -3.067 1.00 13.15 78 TYR A C 1
ATOM 626 O O . TYR A 1 86 ? 35.813 -48.344 -2.032 1.00 13.72 78 TYR A O 1
ATOM 635 N N . HIS A 1 87 ? 36.266 -47.190 -3.925 1.00 14.20 79 HIS A N 1
ATOM 636 C CA . HIS A 1 87 ? 37.708 -47.052 -3.701 1.00 15.34 79 HIS A CA 1
ATOM 637 C C . HIS A 1 87 ? 38.046 -45.765 -2.936 1.00 15.67 79 HIS A C 1
ATOM 638 O O . HIS A 1 87 ? 39.052 -45.102 -3.204 1.00 16.93 79 HIS A O 1
ATOM 645 N N . GLY A 1 88 ? 37.194 -45.422 -1.983 1.00 16.26 80 GLY A N 1
ATOM 646 C CA . GLY A 1 88 ? 37.413 -44.288 -1.093 1.00 16.24 80 GLY A CA 1
ATOM 647 C C . GLY A 1 88 ? 36.418 -44.457 0.028 1.00 16.84 80 GLY A C 1
ATOM 648 O O . GLY A 1 88 ? 35.400 -45.134 -0.144 1.00 16.15 80 GLY A O 1
ATOM 649 N N . CYS A 1 89 ? 36.700 -43.876 1.187 1.00 17.10 81 CYS A N 1
ATOM 650 C CA . CYS A 1 89 ? 35.790 -44.075 2.310 1.00 17.96 81 CYS A CA 1
ATOM 651 C C . CYS A 1 89 ? 35.784 -42.963 3.344 1.00 18.07 81 CYS A C 1
ATOM 652 O O . CYS A 1 89 ? 34.929 -42.960 4.242 1.00 18.85 81 CYS A O 1
ATOM 655 N N . ASP A 1 90 ? 36.690 -41.995 3.209 1.00 17.70 82 ASP A N 1
ATOM 656 C CA . ASP A 1 90 ? 36.816 -40.938 4.223 1.00 17.95 82 ASP A CA 1
ATOM 657 C C . ASP A 1 90 ? 35.638 -39.961 4.287 1.00 17.94 82 ASP A C 1
ATOM 658 O O . ASP A 1 90 ? 35.470 -39.265 5.289 1.00 19.02 82 ASP A O 1
ATOM 663 N N . PHE A 1 91 ? 34.821 -39.925 3.241 1.00 16.78 83 PHE A N 1
ATOM 664 C CA . PHE A 1 91 ? 33.725 -38.955 3.174 1.00 16.43 83 PHE A CA 1
ATOM 665 C C . PHE A 1 91 ? 32.363 -39.522 3.578 1.00 15.90 83 PHE A C 1
ATOM 666 O O . PHE A 1 91 ? 31.405 -38.767 3.719 1.00 16.28 83 PHE A O 1
ATOM 674 N N . PHE A 1 92 ? 32.273 -40.839 3.776 1.00 15.35 84 PHE A N 1
ATOM 675 C CA . PHE A 1 92 ? 31.014 -41.432 4.229 1.00 15.09 84 PHE A CA 1
ATOM 676 C C . PHE A 1 92 ? 30.795 -41.096 5.702 1.00 15.56 84 PHE A C 1
ATOM 677 O O . PHE A 1 92 ? 31.757 -41.087 6.481 1.00 16.29 84 PHE A O 1
ATOM 685 N N . PRO A 1 93 ? 29.535 -40.822 6.095 1.00 15.33 85 PRO A N 1
ATOM 686 C CA . PRO A 1 93 ? 29.261 -40.693 7.526 1.00 15.34 85 PRO A CA 1
ATOM 687 C C . PRO A 1 93 ? 29.681 -41.968 8.251 1.00 15.20 85 PRO A C 1
ATOM 688 O O . PRO A 1 93 ? 29.333 -43.078 7.822 1.00 15.28 85 PRO A O 1
ATOM 692 N N . GLU A 1 94 ? 30.419 -41.813 9.347 1.00 15.15 86 GLU A N 1
ATOM 693 C CA . GLU A 1 94 ? 30.933 -42.969 10.083 1.00 15.47 86 GLU A CA 1
ATOM 694 C C . GLU A 1 94 ? 29.817 -43.918 10.529 1.00 15.41 86 GLU A C 1
ATOM 695 O O . GLU A 1 94 ? 29.989 -45.145 10.496 1.00 16.27 86 GLU A O 1
ATOM 701 N N . ARG A 1 95 ? 28.679 -43.340 10.923 1.00 15.67 87 ARG A N 1
ATOM 702 C CA . ARG A 1 95 ? 27.513 -44.088 11.431 1.00 16.00 87 ARG A CA 1
ATOM 703 C C . ARG A 1 95 ? 26.913 -45.071 10.435 1.00 15.94 87 ARG A C 1
ATOM 704 O O . ARG A 1 95 ? 26.188 -45.989 10.824 1.00 15.49 87 ARG A O 1
ATOM 712 N N . TRP A 1 96 ? 27.193 -44.874 9.150 1.00 15.54 88 TRP A N 1
ATOM 713 C CA . TRP A 1 96 ? 26.613 -45.742 8.124 1.00 15.26 88 TRP A CA 1
ATOM 714 C C . TRP A 1 96 ? 26.998 -47.204 8.282 1.00 15.45 88 TRP A C 1
ATOM 715 O O . TRP A 1 96 ? 26.164 -48.081 8.062 1.00 15.76 88 TRP A O 1
ATOM 726 N N . PHE A 1 97 ? 28.252 -47.474 8.634 1.00 14.31 89 PHE A N 1
ATOM 727 C CA . PHE A 1 97 ? 28.765 -48.847 8.500 1.00 14.17 89 PHE A CA 1
ATOM 728 C C . PHE A 1 97 ? 28.992 -49.586 9.797 1.00 13.99 89 PHE A C 1
ATOM 729 O O . PHE A 1 97 ? 29.621 -49.060 10.718 1.00 14.20 89 PHE A O 1
ATOM 737 N N . HIS A 1 98 ? 28.497 -50.822 9.840 1.00 14.02 90 HIS A N 1
ATOM 738 C CA . HIS A 1 98 ? 28.680 -51.684 11.009 1.00 14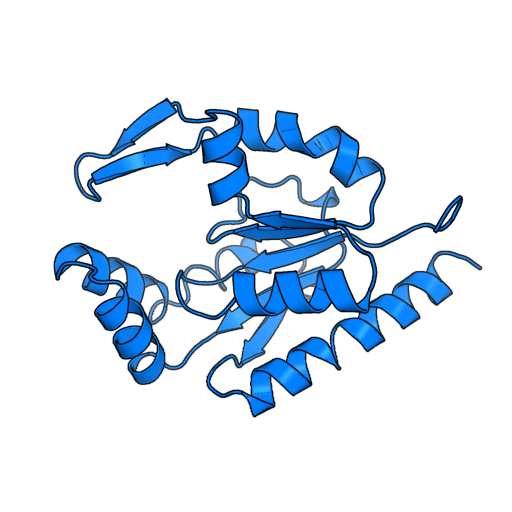.22 90 HIS A CA 1
ATOM 739 C C . HIS A 1 98 ? 29.981 -52.470 10.926 1.00 14.45 90 HIS A C 1
ATOM 740 O O . HIS A 1 98 ? 30.505 -52.925 11.951 1.00 14.46 90 HIS A O 1
ATOM 747 N N . ILE A 1 99 ? 30.496 -52.628 9.706 1.00 14.11 91 ILE A N 1
ATOM 748 C CA . ILE A 1 99 ? 31.759 -53.318 9.463 1.00 14.18 91 ILE A CA 1
ATOM 749 C C . ILE A 1 99 ? 32.358 -52.811 8.155 1.00 14.11 91 ILE A C 1
ATOM 750 O O . ILE A 1 99 ? 31.628 -52.397 7.256 1.00 14.03 91 ILE A O 1
ATOM 755 N N . VAL A 1 100 ? 33.688 -52.813 8.076 1.00 13.95 92 VAL A N 1
ATOM 756 C CA . VAL A 1 100 ? 34.414 -52.297 6.918 1.00 14.30 92 VAL A CA 1
ATOM 757 C C . VAL A 1 100 ? 35.467 -53.306 6.509 1.00 14.62 92 VAL A C 1
ATOM 758 O O . VAL A 1 100 ? 36.307 -53.708 7.328 1.00 15.42 92 VAL A O 1
ATOM 762 N N . PHE A 1 101 ? 35.418 -53.730 5.250 1.00 13.98 93 PHE A N 1
ATOM 763 C CA . PHE A 1 101 ? 36.407 -54.676 4.732 1.00 13.73 93 PHE A CA 1
ATOM 764 C C . PHE A 1 101 ? 37.278 -53.981 3.706 1.00 14.11 93 PHE A C 1
ATOM 765 O O . PHE A 1 101 ? 36.772 -53.367 2.764 1.00 14.55 93 PHE A O 1
ATOM 773 N N . VAL A 1 102 ? 38.588 -54.071 3.899 1.00 13.65 94 VAL A N 1
ATOM 774 C CA . VAL A 1 102 ? 39.539 -53.551 2.933 1.00 13.68 94 VAL A CA 1
ATOM 775 C C . VAL A 1 102 ? 40.108 -54.739 2.188 1.00 14.04 94 VAL A C 1
ATOM 776 O O . VAL A 1 102 ? 40.869 -55.526 2.748 1.00 15.11 94 VAL A O 1
ATOM 780 N N . LEU A 1 103 ? 39.725 -54.888 0.925 1.00 13.86 95 LEU A N 1
ATOM 781 C CA . LEU A 1 103 ? 40.248 -55.981 0.122 1.00 14.00 95 LEU A CA 1
ATOM 782 C C . LEU A 1 103 ? 41.657 -55.634 -0.324 1.00 14.02 95 LEU A C 1
ATOM 783 O O . LEU A 1 103 ? 41.925 -54.505 -0.734 1.00 13.99 95 LEU A O 1
ATOM 788 N N . ARG A 1 104 ? 42.553 -56.613 -0.209 1.00 14.47 96 ARG A N 1
ATOM 789 C CA . ARG A 1 104 ? 43.961 -56.448 -0.564 1.00 14.86 96 ARG A CA 1
ATOM 790 C C . ARG A 1 104 ? 44.363 -57.483 -1.598 1.00 16.03 96 ARG A C 1
ATOM 791 O O . ARG A 1 104 ? 43.977 -58.650 -1.503 1.00 15.86 96 ARG A O 1
ATOM 799 N N . THR A 1 105 ? 45.159 -57.056 -2.575 1.00 16.68 97 THR A N 1
ATOM 800 C CA . THR A 1 105 ? 45.617 -57.945 -3.629 1.00 17.89 97 THR A CA 1
ATOM 801 C C . THR A 1 105 ? 47.124 -57.753 -3.761 1.00 18.50 97 THR A C 1
ATOM 802 O O . THR A 1 105 ? 47.601 -56.621 -3.747 1.00 18.66 97 THR A O 1
ATOM 806 N N . ASP A 1 106 ? 47.860 -58.862 -3.849 1.00 18.64 98 ASP A N 1
ATOM 807 C CA . ASP A 1 106 ? 49.299 -58.810 -4.091 1.00 19.45 98 ASP A CA 1
ATOM 808 C C . ASP A 1 106 ? 49.546 -57.948 -5.322 1.00 19.44 98 ASP A C 1
ATOM 809 O O . ASP A 1 106 ? 48.808 -58.014 -6.311 1.00 18.73 98 ASP A O 1
ATOM 814 N N . THR A 1 107 ? 50.588 -57.132 -5.249 1.00 19.08 99 THR A N 1
ATOM 815 C CA . THR A 1 107 ? 50.834 -56.109 -6.253 1.00 19.18 99 THR A CA 1
ATOM 816 C C . THR A 1 107 ? 51.001 -56.701 -7.657 1.00 19.31 99 THR A C 1
ATOM 817 O O . THR A 1 107 ? 50.480 -56.161 -8.633 1.00 19.33 99 THR A O 1
ATOM 821 N N . ASN A 1 108 ? 51.700 -57.827 -7.750 1.00 19.29 100 ASN A N 1
ATOM 822 C CA . ASN A 1 108 ? 51.891 -58.504 -9.032 1.00 19.39 100 ASN A CA 1
ATOM 823 C C . ASN A 1 108 ? 50.561 -58.960 -9.638 1.00 19.16 100 ASN A C 1
ATOM 824 O O . ASN A 1 108 ? 50.317 -58.782 -10.837 1.00 19.01 100 ASN A O 1
ATOM 829 N N . VAL A 1 109 ? 49.700 -59.527 -8.797 1.00 18.92 101 VAL A N 1
ATOM 830 C CA . VAL A 1 109 ? 48.379 -60.001 -9.234 1.00 19.10 101 VAL A CA 1
ATOM 831 C C . VAL A 1 109 ? 47.512 -58.812 -9.656 1.00 18.89 101 VAL A C 1
ATOM 832 O O . VAL A 1 109 ? 46.836 -58.853 -10.698 1.00 19.04 101 VAL A O 1
ATOM 836 N N . LEU A 1 110 ? 47.547 -57.748 -8.859 1.00 18.84 102 LEU A N 1
ATOM 837 C CA . LEU A 1 110 ? 46.724 -56.568 -9.140 1.00 18.77 102 LEU A CA 1
ATOM 838 C C . LEU A 1 110 ? 47.120 -55.891 -10.446 1.00 18.38 102 LEU A C 1
ATOM 839 O O . LEU A 1 110 ? 46.254 -55.475 -11.232 1.00 17.74 102 LEU A O 1
ATOM 844 N N . TYR A 1 111 ? 48.428 -55.786 -10.681 1.00 18.21 103 TYR A N 1
ATOM 845 C CA . TYR A 1 111 ? 48.924 -55.170 -11.900 1.00 18.01 103 TYR A CA 1
ATOM 846 C C . TYR A 1 111 ? 48.336 -55.851 -13.135 1.00 18.59 103 TYR A C 1
ATOM 847 O O . TYR A 1 111 ? 47.869 -55.176 -14.057 1.00 18.07 103 TYR A O 1
ATOM 856 N N . GLU A 1 112 ? 48.367 -57.184 -13.146 1.00 18.88 104 GLU A N 1
ATOM 857 C CA . GLU A 1 112 ? 47.857 -57.960 -14.283 1.00 19.76 104 GLU A CA 1
ATOM 858 C C . GLU A 1 112 ? 46.362 -57.707 -14.507 1.00 19.42 104 GLU A C 1
ATOM 859 O O . GLU A 1 112 ? 45.917 -57.591 -15.650 1.00 19.16 104 GLU A O 1
ATOM 865 N N . ARG A 1 113 ? 45.602 -57.602 -13.419 1.00 19.04 105 ARG A N 1
ATOM 866 C CA . ARG A 1 113 ? 44.173 -57.291 -13.512 1.00 18.98 105 ARG A CA 1
ATOM 867 C C . ARG A 1 113 ? 43.939 -55.919 -14.139 1.00 19.32 105 ARG A C 1
ATOM 868 O O . ARG A 1 113 ? 43.094 -55.773 -15.025 1.00 19.23 105 ARG A O 1
ATOM 876 N N . LEU A 1 114 ? 44.692 -54.920 -13.683 1.00 19.57 106 LEU A N 1
ATOM 877 C CA . LEU A 1 114 ? 44.499 -53.549 -14.150 1.00 20.28 106 LEU A CA 1
ATOM 878 C C . LEU A 1 114 ? 45.049 -53.318 -15.553 1.00 21.03 106 LEU A C 1
ATOM 879 O O . LEU A 1 114 ? 44.507 -52.509 -16.308 1.00 20.88 106 LEU A O 1
ATOM 884 N N . GLU A 1 115 ? 46.124 -54.029 -15.891 1.00 21.69 107 GLU A N 1
ATOM 885 C CA . GLU A 1 115 ? 46.681 -53.994 -17.237 1.00 23.25 107 GLU A CA 1
ATOM 886 C C . GLU A 1 115 ? 45.655 -54.512 -18.248 1.00 23.76 107 GLU A C 1
ATOM 887 O O . GLU A 1 115 ? 45.502 -53.940 -19.331 1.00 23.93 107 GLU A O 1
ATOM 893 N N . THR A 1 116 ? 44.927 -55.567 -17.880 1.00 24.45 108 THR A N 1
ATOM 894 C CA . THR A 1 116 ? 43.910 -56.154 -18.769 1.00 25.37 108 THR A CA 1
ATOM 895 C C . THR A 1 116 ? 42.673 -55.257 -18.953 1.00 25.16 108 THR A C 1
ATOM 896 O O . THR A 1 116 ? 41.902 -55.443 -19.898 1.00 25.01 108 THR A O 1
ATOM 900 N N . ARG A 1 117 ? 42.499 -54.287 -18.055 1.00 25.21 109 ARG A N 1
ATOM 901 C CA . ARG A 1 117 ? 41.435 -53.281 -18.165 1.00 25.33 109 ARG A CA 1
ATOM 902 C C . ARG A 1 117 ? 41.761 -52.238 -19.227 1.00 25.71 109 ARG A C 1
ATOM 903 O O . ARG A 1 117 ? 40.890 -51.469 -19.639 1.00 26.01 109 ARG A O 1
ATOM 911 N N . GLY A 1 118 ? 43.022 -52.204 -19.649 1.00 25.48 110 GLY A N 1
ATOM 912 C CA . GLY A 1 118 ? 43.477 -51.267 -20.669 1.00 25.79 110 GLY A CA 1
ATOM 913 C C . GLY A 1 118 ? 43.937 -49.932 -20.119 1.00 25.70 110 GLY A C 1
ATOM 914 O O . GLY A 1 118 ? 43.976 -48.937 -20.847 1.00 25.81 110 GLY A O 1
ATOM 915 N N . TYR A 1 119 ? 44.286 -49.908 -18.833 1.00 25.48 111 TYR A N 1
ATOM 916 C CA . TYR A 1 119 ? 44.798 -48.704 -18.192 1.00 25.17 111 TYR A CA 1
ATOM 917 C C . TYR A 1 119 ? 46.130 -48.322 -18.833 1.00 25.43 111 TYR A C 1
ATOM 918 O O . TYR A 1 119 ? 46.982 -49.190 -19.072 1.00 25.30 111 TYR A O 1
ATOM 927 N N . ASN A 1 120 ? 46.309 -47.033 -19.123 1.00 25.53 112 ASN A N 1
ATOM 928 C CA . ASN A 1 120 ? 47.598 -46.547 -19.621 1.00 26.09 112 ASN A CA 1
ATOM 929 C C . ASN A 1 120 ? 48.644 -46.522 -18.504 1.00 26.27 112 ASN A C 1
ATOM 930 O O . ASN A 1 120 ? 48.314 -46.747 -17.336 1.00 26.39 112 ASN A O 1
ATOM 935 N N . GLU A 1 121 ? 49.894 -46.243 -18.862 1.00 26.43 113 GLU A N 1
ATOM 936 C CA . GLU A 1 121 ? 51.002 -46.301 -17.909 1.00 26.61 113 GLU A CA 1
ATOM 937 C C . GLU A 1 121 ? 50.785 -45.447 -16.655 1.00 26.23 113 GLU A C 1
ATOM 938 O O . GLU A 1 121 ? 51.015 -45.920 -15.544 1.00 25.96 113 GLU A O 1
ATOM 944 N N . LYS A 1 122 ? 50.350 -44.200 -16.843 1.00 26.01 114 LYS A N 1
ATOM 945 C CA . LYS A 1 122 ? 50.168 -43.265 -15.728 1.00 25.74 114 LYS A CA 1
ATOM 946 C C . LYS A 1 122 ? 49.091 -43.740 -14.763 1.00 25.44 114 LYS A C 1
ATOM 947 O O . LYS A 1 122 ? 49.269 -43.669 -13.541 1.00 25.22 114 LYS A O 1
ATOM 953 N N . LYS A 1 123 ? 47.980 -44.222 -15.319 1.00 24.61 115 LYS A N 1
ATOM 954 C CA . LYS A 1 123 ? 46.874 -44.751 -14.519 1.00 24.29 115 LYS A CA 1
ATOM 955 C C . LYS A 1 123 ? 47.263 -46.059 -13.832 1.00 23.75 115 LYS A C 1
ATOM 956 O O . LYS A 1 123 ? 46.947 -46.257 -12.656 1.00 23.39 115 LYS A O 1
ATOM 962 N N . LEU A 1 124 ? 47.953 -46.942 -14.558 1.00 22.98 116 LEU A N 1
ATOM 963 C CA . LEU A 1 124 ? 48.478 -48.171 -13.956 1.00 22.64 116 LEU A CA 1
ATOM 964 C C . LEU A 1 124 ? 49.368 -47.856 -12.759 1.00 22.03 116 LEU A C 1
ATOM 965 O O . LEU A 1 124 ? 49.188 -48.435 -11.688 1.00 22.01 116 LEU A O 1
ATOM 970 N N . THR A 1 125 ? 50.305 -46.925 -12.942 1.00 20.88 117 THR A N 1
ATOM 971 C CA . THR A 1 125 ? 51.275 -46.577 -11.900 1.00 20.52 117 THR A CA 1
ATOM 972 C C . THR A 1 125 ? 50.601 -45.965 -10.668 1.00 19.88 117 THR A C 1
ATOM 973 O O . THR A 1 125 ? 50.924 -46.322 -9.535 1.00 19.18 117 THR A O 1
ATOM 977 N N . ASP A 1 126 ? 49.662 -45.048 -10.893 1.00 19.40 118 ASP A N 1
ATOM 978 C CA . ASP A 1 126 ? 48.946 -44.442 -9.775 1.00 19.35 118 ASP A CA 1
ATOM 979 C C . ASP A 1 126 ? 48.175 -45.477 -8.959 1.00 19.27 118 ASP A C 1
ATOM 980 O O . ASP A 1 126 ? 48.199 -45.443 -7.733 1.00 19.19 118 ASP A O 1
ATOM 988 N N . ASN A 1 127 ? 47.472 -46.378 -9.642 1.00 19.12 119 ASN A N 1
ATOM 989 C CA . ASN A 1 127 ? 46.695 -47.399 -8.959 1.00 19.65 119 ASN A CA 1
ATOM 990 C C . ASN A 1 127 ? 47.571 -48.406 -8.245 1.00 19.21 119 ASN A C 1
ATOM 991 O O . ASN A 1 127 ? 47.279 -48.807 -7.118 1.00 19.08 119 ASN A O 1
ATOM 996 N N . ILE A 1 128 ? 48.662 -48.797 -8.893 1.00 18.66 120 ILE A N 1
ATOM 997 C CA . ILE A 1 128 ? 49.554 -49.772 -8.286 1.00 18.69 120 ILE A CA 1
ATOM 998 C C . ILE A 1 128 ? 50.282 -49.191 -7.068 1.00 17.98 120 ILE A C 1
ATOM 999 O O . ILE A 1 128 ? 50.434 -49.870 -6.050 1.00 18.32 120 ILE A O 1
ATOM 1004 N N . GLN A 1 129 ? 50.660 -47.916 -7.136 1.00 17.18 121 GLN A N 1
ATOM 1005 C CA . GLN A 1 129 ? 51.228 -47.235 -5.968 1.00 16.38 121 GLN A CA 1
ATOM 1006 C C . GLN A 1 129 ? 50.197 -47.087 -4.844 1.00 16.19 121 GLN A C 1
ATOM 1007 O O . GLN A 1 129 ? 50.534 -47.243 -3.670 1.00 15.26 121 GLN A O 1
ATOM 1013 N N . CYS A 1 130 ? 48.944 -46.810 -5.205 1.00 15.31 122 CYS A N 1
ATOM 1014 C CA . CYS A 1 130 ? 47.8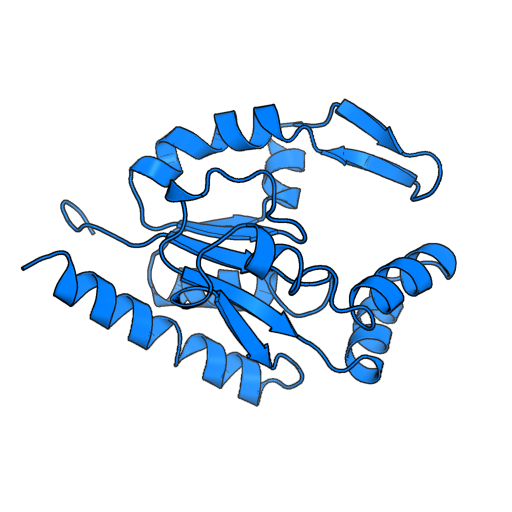49 -46.788 -4.225 1.00 15.45 122 CYS A CA 1
ATOM 1015 C C . CYS A 1 130 ? 47.850 -48.060 -3.361 1.00 15.08 122 CYS A C 1
ATOM 1016 O O . CYS A 1 130 ? 47.740 -47.997 -2.131 1.00 15.47 122 CYS A O 1
ATOM 1019 N N . GLU A 1 131 ? 48.004 -49.208 -4.013 1.00 14.24 123 GLU A N 1
ATOM 1020 C CA . GLU A 1 131 ? 47.996 -50.493 -3.320 1.00 14.19 123 GLU A CA 1
ATOM 1021 C C . GLU A 1 131 ? 49.264 -50.716 -2.488 1.00 14.30 123 GLU A C 1
ATOM 1022 O O . GLU A 1 131 ? 49.189 -51.088 -1.307 1.00 14.58 123 GLU A O 1
ATOM 1028 N N A ILE A 1 132 ? 50.418 -50.457 -3.097 0.50 14.38 124 ILE A N 1
ATOM 1029 N N B ILE A 1 132 ? 50.424 -50.497 -3.105 0.50 14.27 124 ILE A N 1
ATOM 1030 C CA A ILE A 1 132 ? 51.698 -50.728 -2.445 0.50 14.38 124 ILE A CA 1
ATOM 1031 C CA B ILE A 1 132 ? 51.708 -50.696 -2.426 0.50 14.11 124 ILE A CA 1
ATOM 1032 C C A ILE A 1 132 ? 51.984 -49.754 -1.284 0.50 14.42 124 ILE A C 1
ATOM 1033 C C B ILE A 1 132 ? 51.807 -49.826 -1.176 0.50 14.17 124 ILE A C 1
ATOM 1034 O O A ILE A 1 132 ? 52.779 -50.069 -0.395 0.50 14.90 124 ILE A O 1
ATOM 1035 O O B ILE A 1 132 ? 52.292 -50.266 -0.131 0.50 14.31 124 ILE A O 1
ATOM 1044 N N . PHE A 1 133 ? 51.312 -48.598 -1.283 1.00 14.51 125 PHE A N 1
ATOM 1045 C CA . PHE A 1 133 ? 51.367 -47.651 -0.161 1.00 14.77 125 PHE A CA 1
ATOM 1046 C C . PHE A 1 133 ? 50.264 -47.917 0.868 1.00 14.98 125 PHE A C 1
ATOM 1047 O O . PHE A 1 133 ? 50.229 -47.266 1.913 1.00 14.92 125 PHE A O 1
ATOM 1055 N N . GLN A 1 134 ? 49.377 -48.867 0.567 1.00 15.09 126 GLN A N 1
ATOM 1056 C CA . GLN A 1 134 ? 48.266 -49.255 1.450 1.00 15.28 126 GLN A CA 1
ATOM 1057 C C . GLN A 1 134 ? 47.352 -48.059 1.769 1.00 15.44 126 GLN A C 1
ATOM 1058 O O . GLN A 1 134 ? 46.875 -47.894 2.892 1.00 15.78 126 GLN A O 1
ATOM 1064 N N . VAL A 1 135 ? 47.106 -47.234 0.753 1.00 15.21 127 VAL A N 1
ATOM 1065 C CA . VAL A 1 135 ? 46.366 -45.975 0.924 1.00 15.66 127 VAL A CA 1
ATOM 1066 C C . VAL A 1 135 ? 44.959 -46.215 1.476 1.00 15.81 127 VAL A C 1
ATOM 1067 O O . VAL A 1 135 ? 44.548 -45.568 2.443 1.00 15.86 127 VAL A O 1
ATOM 1071 N N . LEU A 1 136 ? 44.224 -47.147 0.872 1.00 15.99 128 LEU A N 1
ATOM 1072 C CA . LEU A 1 136 ? 42.836 -47.379 1.296 1.00 16.71 128 LEU A CA 1
ATOM 1073 C C . LEU A 1 136 ? 42.741 -48.004 2.672 1.00 16.18 128 LEU A C 1
ATOM 1074 O O . LEU A 1 136 ? 41.825 -47.686 3.436 1.00 16.61 128 LEU A O 1
ATOM 1079 N N . TYR A 1 137 ? 43.679 -48.892 2.993 1.00 15.69 129 TYR A N 1
ATOM 1080 C CA . TYR A 1 137 ? 43.713 -49.471 4.323 1.00 15.61 129 TYR A CA 1
ATOM 1081 C C . TYR A 1 137 ? 43.898 -48.376 5.365 1.00 15.24 129 TYR A C 1
ATOM 1082 O O . TYR A 1 137 ? 43.187 -48.344 6.383 1.00 14.51 129 TYR A O 1
ATOM 1091 N N . GLU A 1 138 ? 44.830 -47.465 5.098 1.00 15.34 130 GLU A N 1
ATOM 1092 C CA A GLU A 1 138 ? 45.110 -46.362 6.015 0.50 15.74 130 GLU A CA 1
ATOM 1093 C CA B GLU A 1 138 ? 45.101 -46.371 6.025 0.50 15.74 130 GLU A CA 1
ATOM 1094 C C . GLU A 1 138 ? 43.924 -45.402 6.090 1.00 15.64 130 GLU A C 1
ATOM 1095 O O . GLU A 1 138 ? 43.601 -44.884 7.164 1.00 16.22 130 GLU A O 1
ATOM 1106 N N . GLU A 1 139 ? 43.273 -45.177 4.949 1.00 14.93 131 GLU A N 1
ATOM 1107 C CA . GLU A 1 139 ? 42.089 -44.318 4.906 1.00 14.38 131 GLU A CA 1
ATOM 1108 C C . GLU A 1 139 ? 40.961 -44.914 5.755 1.00 13.90 131 GLU A C 1
ATOM 1109 O O . GLU A 1 139 ? 40.297 -44.199 6.518 1.00 14.31 131 GLU A O 1
ATOM 1115 N N . ALA A 1 140 ? 40.767 -46.227 5.638 1.00 14.30 132 ALA A N 1
ATOM 1116 C CA . ALA A 1 140 ? 39.732 -46.925 6.413 1.00 14.83 132 ALA A CA 1
ATOM 1117 C C . ALA A 1 140 ? 39.994 -46.852 7.906 1.00 15.69 132 ALA A C 1
ATOM 1118 O O . ALA A 1 140 ? 39.093 -46.549 8.687 1.00 15.61 132 ALA A O 1
ATOM 1120 N N . THR A 1 141 ? 41.237 -47.111 8.301 1.00 16.20 133 THR A N 1
ATOM 1121 C CA . THR A 1 141 ? 41.579 -47.114 9.723 1.00 17.10 133 THR A CA 1
ATOM 1122 C C . THR A 1 141 ? 41.490 -45.706 10.322 1.00 16.57 133 THR A C 1
ATOM 1123 O O . THR A 1 141 ? 41.162 -45.547 11.503 1.00 16.64 133 THR A O 1
ATOM 1127 N N . ALA A 1 142 ? 41.744 -44.687 9.501 1.00 15.97 134 ALA A N 1
ATOM 1128 C CA . ALA A 1 142 ? 41.620 -43.294 9.940 1.00 15.58 134 ALA A CA 1
ATOM 1129 C C . ALA A 1 142 ? 40.162 -42.849 10.069 1.00 15.78 134 ALA A C 1
ATOM 1130 O O . ALA A 1 142 ? 39.856 -41.917 10.821 1.00 15.74 134 ALA A O 1
ATOM 1132 N N . SER A 1 143 ? 39.267 -43.515 9.342 1.00 15.20 135 SER A N 1
ATOM 1133 C CA . SER A 1 143 ? 37.878 -43.067 9.218 1.00 15.61 135 SER A CA 1
ATOM 1134 C C . SER A 1 143 ? 36.890 -43.840 10.097 1.00 15.73 135 SER A C 1
ATOM 1135 O O . SER A 1 143 ? 35.788 -43.345 10.367 1.00 15.91 135 SER A O 1
ATOM 1138 N N . TYR A 1 144 ? 37.278 -45.048 10.509 1.00 15.56 136 TYR A N 1
ATOM 1139 C CA . TYR A 1 144 ? 36.405 -45.957 11.270 1.00 16.00 136 TYR A CA 1
ATOM 1140 C C . TYR A 1 144 ? 37.154 -46.567 12.443 1.00 16.83 136 TYR A C 1
ATOM 1141 O O . TYR A 1 144 ? 38.388 -46.622 12.436 1.00 17.53 136 TYR A O 1
ATOM 1150 N N . LYS A 1 145 ? 36.406 -47.020 13.451 1.00 16.82 137 LYS A N 1
ATOM 1151 C CA . LYS A 1 145 ? 37.003 -47.686 14.602 1.00 18.03 137 LYS A CA 1
ATOM 1152 C C . LYS A 1 145 ? 37.842 -48.888 14.165 1.00 18.20 137 LYS A C 1
ATOM 1153 O O . LYS A 1 145 ? 37.416 -49.694 13.335 1.00 17.29 137 LYS A O 1
ATOM 1159 N N . GLU A 1 146 ? 39.024 -49.021 14.757 1.00 19.30 138 GLU A N 1
ATOM 1160 C CA . GLU A 1 146 ? 39.930 -50.127 14.438 1.00 20.35 138 GLU A CA 1
ATOM 1161 C C . GLU A 1 146 ? 39.258 -51.506 14.497 1.00 19.94 138 GLU A C 1
ATOM 1162 O O . GLU A 1 146 ? 39.504 -52.358 13.636 1.00 20.16 138 GLU A O 1
ATOM 1168 N N . GLU A 1 147 ? 38.414 -51.709 15.506 1.00 19.36 139 GLU A N 1
ATOM 1169 C CA . GLU A 1 147 ? 37.782 -53.007 15.757 1.00 19.22 139 GLU A CA 1
ATOM 1170 C C . GLU A 1 147 ? 36.782 -53.434 14.682 1.00 18.48 139 GLU A C 1
ATOM 1171 O O . GLU A 1 147 ? 36.405 -54.610 14.629 1.00 18.07 139 GLU A O 1
ATOM 1177 N N . ILE A 1 148 ? 36.351 -52.494 13.839 1.00 16.96 140 ILE A N 1
ATOM 1178 C CA . ILE A 1 148 ? 35.414 -52.845 12.764 1.00 16.51 140 ILE A CA 1
ATOM 1179 C C . ILE A 1 148 ? 36.034 -52.890 11.364 1.00 16.12 140 ILE A C 1
ATOM 1180 O O . ILE A 1 148 ? 35.339 -53.181 10.388 1.00 16.35 140 ILE A O 1
ATOM 1185 N N . VAL A 1 149 ? 37.331 -52.594 11.273 1.00 16.00 141 VAL A N 1
ATOM 1186 C CA . VAL A 1 149 ? 38.043 -52.588 9.992 1.00 15.85 141 VAL A CA 1
ATOM 1187 C C . VAL A 1 149 ? 38.866 -53.868 9.850 1.00 16.12 141 VAL A C 1
ATOM 1188 O O . VAL A 1 149 ? 39.666 -54.205 10.733 1.00 16.95 141 VAL A O 1
ATOM 1192 N N . HIS A 1 150 ? 38.659 -54.583 8.747 1.00 15.86 142 HIS A N 1
ATOM 1193 C CA . HIS A 1 150 ? 39.330 -55.866 8.529 1.00 16.37 142 HIS A CA 1
ATOM 1194 C C . HIS A 1 150 ? 39.886 -55.952 7.125 1.00 16.71 142 HIS A C 1
ATOM 1195 O O . HIS A 1 150 ? 39.200 -55.608 6.175 1.00 17.88 142 HIS A O 1
ATOM 1202 N N . GLN A 1 151 ? 41.122 -56.426 6.990 1.00 16.83 143 GLN A N 1
ATOM 1203 C CA . GLN A 1 151 ? 41.677 -56.672 5.661 1.00 16.77 143 GLN A CA 1
ATOM 1204 C C . GLN A 1 151 ? 41.316 -58.080 5.213 1.00 16.89 143 GLN A C 1
ATOM 1205 O O . GLN A 1 151 ? 41.368 -59.020 6.014 1.00 17.83 143 GLN A O 1
ATOM 1211 N N . LEU A 1 152 ? 40.958 -58.217 3.940 1.00 16.34 144 LEU A N 1
ATOM 1212 C CA . LEU A 1 152 ? 40.668 -59.508 3.352 1.00 16.76 144 LEU A CA 1
ATOM 1213 C C . LEU A 1 152 ? 41.593 -59.745 2.173 1.00 16.75 144 LEU A C 1
ATOM 1214 O O . LEU A 1 152 ? 41.705 -58.885 1.298 1.00 16.87 144 LEU A O 1
ATOM 1219 N N . PRO A 1 153 ? 42.227 -60.928 2.123 1.00 17.15 145 PRO A N 1
ATOM 1220 C CA . PRO A 1 153 ? 43.015 -61.261 0.942 1.00 16.85 145 PRO A CA 1
ATOM 1221 C C . PRO A 1 153 ? 42.093 -61.522 -0.248 1.00 16.79 145 PRO A C 1
ATOM 1222 O O . PRO A 1 153 ? 41.043 -62.153 -0.098 1.00 16.29 145 PRO A O 1
ATOM 1226 N N . SER A 1 154 ? 42.478 -61.027 -1.417 1.00 16.56 146 SER A N 1
ATOM 1227 C CA . SER A 1 154 ? 41.628 -61.148 -2.595 1.00 16.65 146 SER A CA 1
ATOM 1228 C C . SER A 1 154 ? 42.489 -61.408 -3.836 1.00 16.89 146 SER A C 1
ATOM 1229 O O . SER A 1 154 ? 42.515 -60.615 -4.781 1.00 16.83 146 SER A O 1
ATOM 1232 N N . ASN A 1 155 ? 43.197 -62.535 -3.807 1.00 16.67 147 ASN A N 1
ATOM 1233 C CA . ASN A 1 155 ? 44.139 -62.904 -4.868 1.00 16.76 147 ASN A CA 1
ATOM 1234 C C . ASN A 1 155 ? 43.648 -64.035 -5.746 1.00 17.04 147 ASN A C 1
ATOM 1235 O O . ASN A 1 155 ? 43.925 -64.054 -6.945 1.00 16.70 147 ASN A O 1
ATOM 1240 N N . LYS A 1 156 ? 42.939 -64.980 -5.130 1.00 17.14 148 LYS A N 1
ATOM 1241 C CA . LYS A 1 156 ? 42.582 -66.245 -5.776 1.00 17.98 148 LYS A CA 1
ATOM 1242 C C . LYS A 1 156 ? 41.095 -66.532 -5.598 1.00 17.80 148 LYS A C 1
ATOM 1243 O O . LYS A 1 156 ? 40.482 -66.011 -4.670 1.00 17.51 148 LYS A O 1
ATOM 1249 N N . PRO A 1 157 ? 40.502 -67.343 -6.502 1.00 17.94 149 PRO A N 1
ATOM 1250 C CA . PRO A 1 157 ? 39.087 -67.695 -6.371 1.00 18.19 149 PRO A CA 1
ATOM 1251 C C . PRO A 1 157 ? 38.737 -68.319 -5.021 1.00 18.31 149 PRO A C 1
ATOM 1252 O O . PRO A 1 157 ? 37.650 -68.058 -4.493 1.00 18.39 149 PRO A O 1
ATOM 1256 N N . GLU A 1 158 ? 39.643 -69.131 -4.472 1.00 18.40 150 GLU A N 1
ATOM 1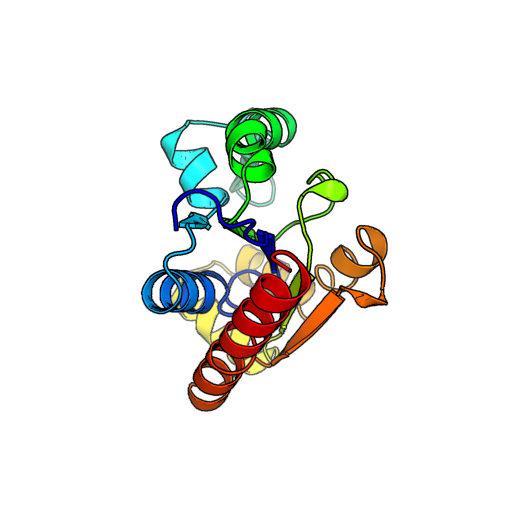257 C CA . GLU A 1 158 ? 39.451 -69.729 -3.149 1.00 18.91 150 GLU A CA 1
ATOM 1258 C C . GLU A 1 158 ? 39.286 -68.674 -2.059 1.00 18.55 150 GLU A C 1
ATOM 1259 O O . GLU A 1 158 ? 38.547 -68.880 -1.098 1.00 18.24 150 GLU A O 1
ATOM 1265 N N . GLU A 1 159 ? 39.988 -67.551 -2.213 1.00 18.22 151 GLU A N 1
ATOM 1266 C CA . GLU A 1 159 ? 39.882 -66.452 -1.259 1.00 18.47 151 GLU A CA 1
ATOM 1267 C C . GLU A 1 159 ? 38.564 -65.705 -1.393 1.00 18.05 151 GLU A C 1
ATOM 1268 O O . GLU A 1 159 ? 37.971 -65.316 -0.386 1.00 18.34 151 GLU A O 1
ATOM 1274 N N . LEU A 1 160 ? 38.102 -65.516 -2.629 1.00 18.06 152 LEU A N 1
ATOM 1275 C CA . LEU A 1 160 ? 36.761 -64.968 -2.861 1.00 17.76 152 LEU A CA 1
ATOM 1276 C C . LEU A 1 160 ? 35.708 -65.836 -2.164 1.00 17.71 152 LEU A C 1
ATOM 1277 O O . LEU A 1 160 ? 34.850 -65.321 -1.446 1.00 17.50 152 LEU A O 1
ATOM 1282 N N . GLU A 1 161 ? 35.785 -67.151 -2.369 1.00 17.36 153 GLU A N 1
ATOM 1283 C CA . GLU A 1 161 ? 34.862 -68.076 -1.713 1.00 17.67 153 GLU A CA 1
ATOM 1284 C C . GLU A 1 161 ? 34.938 -67.962 -0.185 1.00 17.29 153 GLU A C 1
ATOM 1285 O O . GLU A 1 161 ? 33.899 -67.927 0.479 1.00 17.12 153 GLU A O 1
ATOM 1291 N N . ASN A 1 162 ? 36.153 -67.892 0.366 1.00 16.96 154 ASN A N 1
ATOM 1292 C CA . ASN A 1 162 ? 36.309 -67.737 1.813 1.00 16.97 154 ASN A CA 1
ATOM 1293 C C . ASN A 1 162 ? 35.736 -66.417 2.309 1.00 16.64 154 ASN A C 1
ATOM 1294 O O . ASN A 1 162 ? 35.147 -66.360 3.384 1.00 16.12 154 ASN A O 1
ATOM 1302 N N . ASN A 1 163 ? 35.942 -65.355 1.533 1.00 16.27 155 ASN A N 1
ATOM 1303 C CA . ASN A 1 163 ? 35.437 -64.039 1.900 1.00 16.15 155 ASN A CA 1
ATOM 1304 C C . ASN A 1 163 ? 33.910 -64.016 1.924 1.00 15.91 155 ASN A C 1
ATOM 1305 O O . ASN A 1 163 ? 33.305 -63.494 2.862 1.00 15.46 155 ASN A O 1
ATOM 1310 N N . VAL A 1 164 ? 33.297 -64.591 0.892 1.00 15.77 156 VAL A N 1
ATOM 1311 C CA . VAL A 1 164 ? 31.839 -64.708 0.835 1.00 16.21 156 VAL A CA 1
ATOM 1312 C C . VAL A 1 164 ? 31.332 -65.473 2.060 1.00 16.86 156 VAL A C 1
ATOM 1313 O O . VAL A 1 164 ? 30.428 -65.006 2.765 1.00 16.98 156 VAL A O 1
ATOM 1317 N N . ASP A 1 165 ? 31.940 -66.628 2.325 1.00 16.99 157 ASP A N 1
ATOM 1318 C CA . ASP A 1 165 ? 31.527 -67.470 3.445 1.00 17.43 157 ASP A CA 1
ATOM 1319 C C . ASP A 1 165 ? 31.625 -66.722 4.781 1.00 17.33 157 ASP A C 1
ATOM 1320 O O . ASP A 1 165 ? 30.664 -66.708 5.559 1.00 17.40 157 ASP A O 1
ATOM 1325 N N . GLN A 1 166 ? 32.777 -66.093 5.020 1.00 17.03 158 GLN A N 1
ATOM 1326 C CA A GLN A 1 166 ? 33.058 -65.345 6.251 0.50 16.97 158 GLN A CA 1
ATOM 1327 C CA B GLN A 1 166 ? 32.999 -65.400 6.284 0.50 17.07 158 GLN A CA 1
ATOM 1328 C C . GLN A 1 166 ? 32.057 -64.210 6.471 1.00 16.75 158 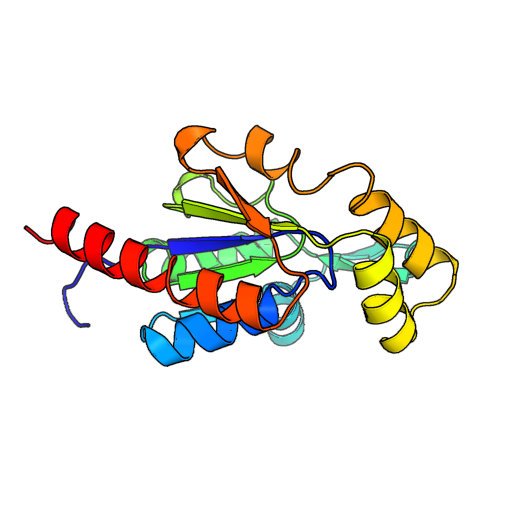GLN A C 1
ATOM 1329 O O . GLN A 1 166 ? 31.526 -64.022 7.568 1.00 16.70 158 GLN A O 1
ATOM 1340 N N . ILE A 1 167 ? 31.818 -63.439 5.415 1.00 16.32 159 ILE A N 1
ATOM 1341 C CA . ILE A 1 167 ? 30.926 -62.276 5.528 1.00 16.39 159 ILE A CA 1
ATOM 1342 C C . ILE A 1 167 ? 29.461 -62.705 5.695 1.00 16.59 159 ILE A C 1
ATOM 1343 O O . ILE A 1 167 ? 28.732 -62.129 6.501 1.00 16.92 159 ILE A O 1
ATOM 1348 N N . LEU A 1 168 ? 29.040 -63.737 4.963 1.00 16.49 160 LEU A N 1
ATOM 1349 C CA . LEU A 1 168 ? 27.687 -64.273 5.143 1.00 16.46 160 LEU A CA 1
ATOM 1350 C C . LEU A 1 168 ? 27.456 -64.751 6.576 1.00 16.57 160 LEU A C 1
ATOM 1351 O O . LEU A 1 168 ? 26.382 -64.534 7.150 1.00 16.34 160 LEU A O 1
ATOM 1356 N N . LYS A 1 169 ? 28.470 -65.381 7.161 1.00 16.62 161 LYS A N 1
ATOM 1357 C CA . LYS A 1 169 ? 28.377 -65.831 8.549 1.00 16.64 161 LYS A CA 1
ATOM 1358 C C . LYS A 1 169 ? 28.320 -64.649 9.519 1.00 16.65 161 LYS A C 1
ATOM 1359 O O . LYS A 1 169 ? 27.597 -64.693 10.528 1.00 16.76 161 LYS A O 1
ATOM 1365 N N . TRP A 1 170 ? 29.076 -63.596 9.214 1.00 16.28 162 TRP A N 1
ATOM 1366 C CA . TRP A 1 170 ? 29.051 -62.380 10.019 1.00 16.02 162 TRP A CA 1
ATOM 1367 C C . TRP A 1 170 ? 27.667 -61.722 9.958 1.00 16.00 162 TRP A C 1
ATOM 1368 O O . TRP A 1 170 ? 27.139 -61.285 10.988 1.00 16.39 162 TRP A O 1
ATOM 1379 N N . ILE A 1 171 ? 27.088 -61.662 8.758 1.00 15.98 163 ILE A N 1
ATOM 1380 C CA . ILE A 1 171 ? 25.741 -61.097 8.563 1.00 15.64 163 ILE A CA 1
ATOM 1381 C C . ILE A 1 171 ? 24.718 -61.842 9.428 1.00 15.78 163 ILE A C 1
ATOM 1382 O O . ILE A 1 171 ? 23.919 -61.219 10.142 1.00 15.73 163 ILE A O 1
ATOM 1387 N N . GLU A 1 172 ? 24.747 -63.173 9.374 1.00 15.36 164 GLU A N 1
ATOM 1388 C CA . GLU A 1 172 ? 23.806 -63.983 10.151 1.00 15.58 164 GLU A CA 1
ATOM 1389 C C . GLU A 1 172 ? 23.936 -63.703 11.662 1.00 15.32 164 GLU A C 1
ATOM 1390 O O . GLU A 1 172 ? 22.934 -63.548 12.362 1.00 15.05 164 GLU A O 1
ATOM 1396 N N . GLN A 1 173 ? 25.167 -63.639 12.160 1.00 15.86 165 GLN A N 1
ATOM 1397 C CA . GLN A 1 173 ? 25.380 -63.381 13.585 1.00 16.16 165 GLN A CA 1
ATOM 1398 C C . GLN A 1 173 ? 24.901 -61.987 13.983 1.00 16.04 165 GLN A C 1
ATOM 1399 O O . GLN A 1 173 ? 24.272 -61.815 15.032 1.00 15.86 165 GLN A O 1
ATOM 1405 N N . TRP A 1 174 ? 25.208 -60.993 13.149 1.00 15.61 166 TRP A N 1
ATOM 1406 C CA . TRP A 1 174 ? 24.826 -59.618 13.451 1.00 15.43 166 TRP A CA 1
ATOM 1407 C C . TRP A 1 174 ? 23.305 -59.512 13.521 1.00 15.41 166 TRP A C 1
ATOM 1408 O O . TRP A 1 174 ? 22.755 -58.884 14.424 1.00 15.11 166 TRP A O 1
ATOM 1419 N N . ILE A 1 175 ? 22.630 -60.126 12.550 1.00 15.09 167 ILE A N 1
ATOM 1420 C CA . ILE A 1 175 ? 21.171 -60.126 12.523 1.00 15.27 167 ILE A CA 1
ATOM 1421 C C . ILE A 1 175 ? 20.592 -60.751 13.800 1.00 15.27 167 ILE A C 1
ATOM 1422 O O . ILE A 1 175 ? 19.693 -60.178 14.424 1.00 15.58 167 ILE A O 1
ATOM 1427 N N . LYS A 1 176 ? 21.130 -61.898 14.207 1.00 15.05 168 LYS A N 1
ATOM 1428 C CA . LYS A 1 176 ? 20.698 -62.557 15.446 1.00 16.00 168 LYS A CA 1
ATOM 1429 C C . LYS A 1 176 ? 20.868 -61.622 16.658 1.00 16.04 168 LYS A C 1
ATOM 1430 O O . LYS A 1 176 ? 19.951 -61.474 17.481 1.00 15.41 168 LYS A O 1
ATOM 1436 N N . ASP A 1 177 ? 22.036 -60.983 16.736 1.00 16.48 169 ASP A N 1
ATOM 1437 C CA . ASP A 1 177 ? 22.393 -60.113 17.862 1.00 17.29 169 ASP A CA 1
ATOM 1438 C C . ASP A 1 177 ? 21.561 -58.825 17.938 1.00 17.18 169 ASP A C 1
ATOM 1439 O O . ASP A 1 177 ? 21.395 -58.255 19.024 1.00 17.43 169 ASP A O 1
ATOM 1444 N N . HIS A 1 178 ? 21.041 -58.375 16.797 1.00 17.24 170 HIS A N 1
ATOM 1445 C CA . HIS A 1 178 ? 20.317 -57.096 16.716 1.00 17.69 170 HIS A CA 1
ATOM 1446 C C . HIS A 1 178 ? 18.834 -57.253 16.402 1.00 17.96 170 HIS A C 1
ATOM 1447 O O . HIS A 1 178 ? 18.159 -56.278 16.060 1.00 17.76 170 HIS A O 1
ATOM 1454 N N . ASN A 1 179 ? 18.337 -58.480 16.544 1.00 17.95 171 ASN A N 1
ATOM 1455 C CA . ASN A 1 179 ? 16.914 -58.778 16.454 1.00 18.82 171 ASN A CA 1
ATOM 1456 C C . ASN A 1 179 ? 16.570 -59.816 17.521 1.00 19.80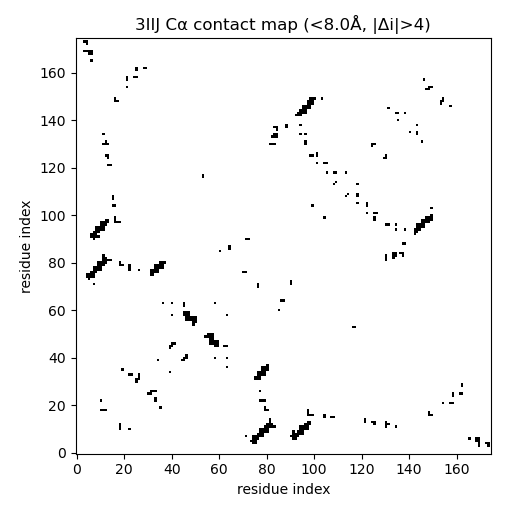 171 ASN A C 1
ATOM 1457 O O . ASN A 1 179 ? 16.146 -60.928 17.204 1.00 19.98 171 ASN A O 1
ATOM 1462 N N . SER A 1 180 ? 16.782 -59.446 18.785 1.00 21.09 172 SER A N 1
ATOM 1463 C CA . SER A 1 180 ? 16.516 -60.328 19.932 1.00 22.94 172 SER A CA 1
ATOM 1464 C C . SER A 1 180 ? 15.029 -60.598 20.138 1.00 23.40 172 SER A C 1
ATOM 1465 O O . SER A 1 180 ? 14.167 -59.844 19.683 1.00 24.21 172 SER A O 1
#

InterPro domains:
  IPR020618 Adenylate kinase isoenzyme 6 [MF_00039] (4-169)
  IPR020618 Adenylate kinase isoenzyme 6 [PTHR12595] (3-171)
  IPR027417 P-loop containing nucleoside triphosphate hydrolase [G3DSA:3.40.50.300] (1-172)
  IPR027417 P-loop containing nucleoside triphosphate hydrolase [SSF52540] (5-168)

Solvent-accessible surface area: 10142 Å² total; per-residue (Å²): 140,134,189,87,113,37,0,4,0,0,0,0,0,2,24,10,0,20,15,50,76,1,0,116,48,0,18,100,118,38,69,10,106,30,12,29,0,18,62,32,0,145,134,79,138,4,73,97,46,132,39,162,100,110,97,50,68,79,27,28,78,113,117,0,25,112,82,3,16,112,58,5,158,148,20,5,1,0,0,5,27,85,9,0,93,39,10,29,90,137,5,9,68,10,0,4,0,0,52,4,91,46,117,52,0,84,108,74,0,92,120,136,63,44,102,146,123,94,12,61,62,16,25,80,23,5,105,118,80,62,8,67,106,40,0,50,92,28,8,127,147,125,38,15,72,79,5,67,12,30,129,107,110,48,44,124,84,2,8,60,78,0,45,129,62,8,128,92,28,34,145,82,82,48,163

B-factor: mean 21.63, std 8.06, range [11.15, 64.45]

Secondary structure (DSSP, 8-state):
-TT-----EEEE-STTSSHHHHHHHHHHHH-PEEEEHHHHHHHHT-EEEEETTTTEEEE-HHHHHHHHHHHHHH--EEEE-S--TTS-GGG-SEEEEEE--HHHHHHHHHHTT--HHHHHHHHHHHHTTHHHHHHHHHS-GGGEEEEE-SSHHHHHHHHHHHHHHHHHHHHHT--